Protein AF-A0A2G9TYQ0-F1 (afdb_monomer_lite)

InterPro domains:
  IPR001525 C-5 cytosine methyltransferase [PF00145] (6-121)
  IPR001525 C-5 cytosine methyltransferase [PF00145] (143-194)
  IPR029063 S-adenosyl-L-methionine-dependent methyltransferase superfamily [G3DSA:3.40.50.150] (1-139)
  IPR029063 S-adenosyl-L-methionine-dependent methyltransferase superfamily [SSF53335] (5-194)
  IPR031303 DNA methylase, C-5 cytosine-specific, conserved site [PS00095] (176-194)
  IPR050750 Cytosine-specific C5-methyltransferase [PTHR46098] (4-121)

Foldseek 3Di:
DPPPDDQLEAEDLDPLLVVLCCVLCVPHHYDNDQLLPDALVNVVVSLAQEAEDEQDADDLDDDDDPDDDDPCSCVSVVSVLVSQLVDPRHHNYYHYDYDPSCCVGPSVVSVVVSCVVVPHDDDDDDDDDDDPVPPPDDPVQPPPDDDDFLVRLCVVLVHDPSRDDDPPRDSVSSVVSSVSDHRPVVVVVVVVVVVVD

Secondary structure (DSSP, 8-state):
--TT-----EE-S-HHHHHHHHHH-TTS-EE-S-GGGS-HHHHHHTT-SEEEE----------S-------TTTHHHHHHHHHHHH-SS--SEEEE---TTGGGSHHHHHHHHHHHHTTPPPP--------GGGG---TTTTTT--PPPHHHHHHHTT--TT----TTS-HHHHHHHHHTS--HHHHHHHHHHHHH-

Sequence (197 aa):
ACPNSQVVAAYDINTTANKIYTYNFPETALCQNNIQAISTKHLEKLNAQLWTMSPPCQPFTKKGSQQGIDDHRCDSFMALLEKLKQMKNRPRLIFLENVLGFETSSVHKELISTLTELQYGPDFVDGNRLTAEALADEEVLHDVVRLFSPREVANLMCFPMEFKRPADATDKQLYRCLGNSVNVRVVAALLSKLLHN

pLDDT: mean 77.6, std 18.04, range [35.38, 96.25]

Structure (mmCIF, N/CA/C/O backbone):
data_AF-A0A2G9TYQ0-F1
#
_entry.id   AF-A0A2G9TYQ0-F1
#
loop_
_atom_site.group_PDB
_atom_site.id
_atom_site.type_symbol
_atom_site.label_atom_id
_atom_site.label_alt_id
_atom_site.label_comp_id
_atom_site.label_asym_id
_atom_site.label_entity_id
_atom_site.label_seq_id
_atom_site.pdbx_PDB_ins_code
_atom_site.Cartn_x
_atom_site.Cartn_y
_atom_site.Cartn_z
_atom_site.occupancy
_atom_site.B_iso_or_equiv
_atom_site.auth_seq_id
_atom_site.auth_comp_id
_atom_site.auth_asym_id
_atom_site.auth_atom_id
_atom_site.pdbx_PDB_model_num
ATOM 1 N N . ALA A 1 1 ? 4.563 -15.853 5.033 1.00 51.34 1 ALA A N 1
ATOM 2 C CA . ALA A 1 1 ? 3.643 -14.839 5.592 1.00 51.34 1 ALA A CA 1
ATOM 3 C C . ALA A 1 1 ? 2.312 -15.520 5.891 1.00 51.34 1 ALA A C 1
ATOM 5 O O . ALA A 1 1 ? 2.085 -16.594 5.349 1.00 51.34 1 ALA A O 1
ATOM 6 N N . CYS A 1 2 ? 1.518 -14.964 6.803 1.00 59.19 2 CYS A N 1
ATOM 7 C CA . CYS A 1 2 ? 0.350 -15.577 7.444 1.00 59.19 2 CYS A CA 1
ATOM 8 C C . CYS A 1 2 ? -0.530 -16.414 6.491 1.00 59.19 2 CYS A C 1
ATOM 10 O O . CYS A 1 2 ? -1.263 -15.841 5.692 1.00 59.19 2 CYS A O 1
ATOM 12 N N . PRO A 1 3 ? -0.496 -17.758 6.571 1.00 57.69 3 PRO A N 1
ATOM 13 C CA . PRO A 1 3 ? -1.157 -18.629 5.592 1.00 57.69 3 PRO A CA 1
ATOM 14 C C . PRO A 1 3 ? -2.692 -18.526 5.589 1.00 57.69 3 PRO A C 1
ATOM 16 O O . PRO A 1 3 ? -3.325 -19.012 4.662 1.00 57.69 3 PRO A O 1
ATOM 19 N N . ASN A 1 4 ? -3.282 -17.854 6.585 1.00 72.69 4 ASN A N 1
ATOM 20 C CA . ASN A 1 4 ? -4.730 -17.696 6.748 1.00 72.69 4 ASN A CA 1
ATOM 21 C C . ASN A 1 4 ? -5.212 -16.240 6.577 1.00 72.69 4 ASN A C 1
ATOM 23 O O . ASN A 1 4 ? -6.311 -15.911 7.017 1.00 72.69 4 ASN A O 1
ATOM 27 N N . SER A 1 5 ? -4.401 -15.340 6.006 1.00 82.69 5 SER A N 1
ATOM 28 C CA . SER A 1 5 ? -4.834 -13.962 5.726 1.00 82.69 5 SER A CA 1
ATOM 29 C C . SER A 1 5 ? -5.360 -13.820 4.298 1.00 82.69 5 SER A C 1
ATOM 31 O O . SER A 1 5 ? -4.689 -14.242 3.359 1.00 82.69 5 SER A O 1
ATOM 33 N N . GLN A 1 6 ? -6.504 -13.156 4.131 1.00 90.88 6 GLN A N 1
ATOM 34 C CA . GLN A 1 6 ? -7.091 -12.833 2.830 1.00 90.88 6 GLN A CA 1
ATOM 35 C C . GLN A 1 6 ? -7.193 -11.315 2.654 1.00 90.88 6 GLN A C 1
ATOM 37 O O . GLN A 1 6 ? -7.662 -10.610 3.549 1.00 90.88 6 GLN A O 1
ATOM 42 N N . VAL A 1 7 ? -6.794 -10.808 1.485 1.00 93.31 7 VAL A N 1
ATOM 43 C CA . VAL A 1 7 ? -7.025 -9.405 1.116 1.00 93.31 7 VAL A CA 1
ATOM 44 C C . VAL A 1 7 ? -8.467 -9.264 0.633 1.00 93.31 7 VAL A C 1
ATOM 46 O O . VAL A 1 7 ? -8.808 -9.707 -0.459 1.00 93.31 7 VAL A O 1
ATOM 49 N N . VAL A 1 8 ? -9.325 -8.659 1.456 1.00 94.69 8 VAL A N 1
ATOM 50 C CA . VAL A 1 8 ? -10.756 -8.487 1.135 1.00 94.69 8 VAL A CA 1
ATOM 51 C C . VAL A 1 8 ? -11.020 -7.348 0.149 1.00 94.69 8 VAL A C 1
ATOM 53 O O . VAL A 1 8 ? -12.034 -7.365 -0.544 1.00 94.69 8 VAL A O 1
ATOM 56 N N . ALA A 1 9 ? -10.124 -6.360 0.084 1.00 95.69 9 ALA A N 1
ATOM 57 C CA . ALA A 1 9 ? -10.161 -5.275 -0.889 1.00 95.69 9 ALA A CA 1
ATOM 58 C C . ALA A 1 9 ? -8.796 -4.577 -0.992 1.00 95.69 9 ALA A C 1
ATOM 60 O O . ALA A 1 9 ? -8.076 -4.471 0.002 1.00 95.69 9 ALA A O 1
ATOM 61 N N . ALA A 1 10 ? -8.483 -4.053 -2.176 1.00 96.00 10 ALA A N 1
ATOM 62 C CA . ALA A 1 10 ? -7.3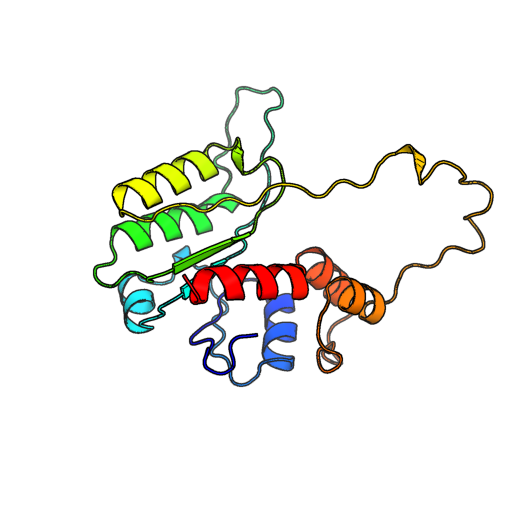47 -3.169 -2.430 1.00 96.00 10 ALA A CA 1
ATOM 63 C C . ALA A 1 10 ? -7.832 -1.849 -3.052 1.00 96.00 10 ALA A C 1
ATOM 65 O O . ALA A 1 10 ? -8.789 -1.849 -3.828 1.00 96.00 10 ALA A O 1
ATOM 66 N N . TYR A 1 11 ? -7.179 -0.731 -2.722 1.00 95.19 11 TYR A N 1
ATOM 67 C CA . TYR A 1 11 ? -7.555 0.609 -3.184 1.00 95.19 11 TYR A CA 1
ATOM 68 C C . TYR A 1 11 ? -6.326 1.375 -3.662 1.00 95.19 11 TYR A C 1
ATOM 70 O O . TYR A 1 11 ? -5.393 1.571 -2.888 1.00 95.19 11 TYR A O 1
ATOM 78 N N . ASP A 1 12 ? -6.351 1.849 -4.906 1.00 93.56 12 ASP A N 1
ATOM 79 C CA . ASP A 1 12 ? -5.362 2.792 -5.436 1.00 93.56 12 ASP A CA 1
ATOM 80 C C . ASP A 1 12 ? -5.971 3.549 -6.631 1.00 93.56 12 ASP A C 1
ATOM 82 O O . ASP A 1 12 ? -6.756 2.999 -7.405 1.00 93.56 12 ASP A O 1
ATOM 86 N N . ILE A 1 13 ? -5.624 4.822 -6.803 1.00 92.75 13 ILE A N 1
ATOM 87 C CA . ILE A 1 13 ? -6.063 5.632 -7.953 1.00 92.75 13 ILE A CA 1
ATOM 88 C C . ILE A 1 13 ? -5.190 5.402 -9.192 1.00 92.75 13 ILE A C 1
ATOM 90 O O . ILE A 1 13 ? -5.589 5.730 -10.313 1.00 92.75 13 ILE A O 1
ATOM 94 N N . ASN A 1 14 ? -3.979 4.875 -9.008 1.00 93.00 14 ASN A N 1
ATOM 95 C CA . ASN A 1 14 ? -2.987 4.738 -10.054 1.00 93.00 14 ASN A CA 1
ATOM 96 C C . ASN A 1 14 ? -3.314 3.547 -10.959 1.00 93.00 14 ASN A C 1
ATOM 98 O O . ASN A 1 14 ? -3.082 2.388 -10.626 1.00 93.00 14 ASN A O 1
ATOM 102 N N . THR A 1 15 ? -3.774 3.857 -12.167 1.00 94.50 15 THR A N 1
ATOM 103 C CA . THR A 1 15 ? -4.146 2.868 -13.187 1.00 94.50 15 THR A CA 1
ATOM 104 C C . THR A 1 15 ? -3.021 1.894 -13.536 1.00 94.50 15 THR A C 1
ATOM 106 O O . THR A 1 15 ? -3.272 0.723 -13.808 1.00 94.50 15 THR A O 1
ATOM 109 N N . THR A 1 16 ? -1.767 2.351 -13.509 1.00 94.00 16 THR A N 1
ATOM 110 C CA . THR A 1 16 ? -0.601 1.512 -13.814 1.00 94.00 16 THR A CA 1
ATOM 111 C C . THR A 1 16 ? -0.302 0.551 -12.668 1.00 94.00 16 THR A C 1
ATOM 113 O O . THR A 1 16 ? -0.086 -0.635 -12.917 1.00 94.00 16 THR A O 1
ATOM 116 N N . ALA A 1 17 ? -0.329 1.038 -11.425 1.00 93.62 17 ALA A N 1
ATOM 117 C CA . ALA A 1 17 ? -0.160 0.194 -10.245 1.00 93.62 17 ALA A CA 1
ATOM 118 C C . ALA A 1 17 ? -1.275 -0.854 -10.173 1.00 93.62 17 ALA A C 1
ATOM 120 O O . ALA A 1 17 ? -0.986 -2.038 -10.033 1.00 93.62 17 ALA A O 1
ATOM 121 N N . ASN A 1 18 ? -2.522 -0.440 -10.403 1.00 96.19 18 ASN A N 1
ATOM 122 C CA . ASN A 1 18 ? -3.688 -1.318 -10.437 1.00 96.19 18 ASN A CA 1
ATOM 123 C C . ASN A 1 18 ? -3.578 -2.410 -11.491 1.00 96.19 18 ASN A C 1
ATOM 125 O O . ASN A 1 18 ? -3.813 -3.578 -11.204 1.00 96.19 18 ASN A O 1
ATOM 129 N N . LYS A 1 19 ? -3.149 -2.051 -12.700 1.00 95.88 19 LYS A N 1
ATOM 130 C CA . LYS A 1 19 ? -2.919 -3.012 -13.777 1.00 95.88 19 LYS A CA 1
ATOM 131 C C . LYS A 1 19 ? -1.888 -4.075 -13.390 1.00 95.88 19 LYS A C 1
ATOM 133 O O . LYS A 1 19 ? -2.105 -5.259 -13.632 1.00 95.88 19 LYS A O 1
ATOM 138 N N . ILE A 1 20 ? -0.774 -3.662 -12.782 1.00 95.25 20 ILE A N 1
ATOM 139 C CA . ILE A 1 20 ? 0.254 -4.589 -12.289 1.00 95.25 20 ILE A CA 1
ATOM 140 C C . ILE A 1 20 ? -0.300 -5.424 -11.125 1.00 95.25 20 ILE A C 1
ATOM 142 O O . ILE A 1 20 ? -0.060 -6.628 -11.076 1.00 95.25 20 ILE A O 1
ATOM 146 N N . TYR A 1 21 ? -1.070 -4.820 -10.220 1.00 96.25 21 TYR A N 1
ATOM 147 C CA . TYR A 1 21 ? -1.676 -5.503 -9.082 1.00 96.25 21 TYR A CA 1
ATOM 148 C C . TYR A 1 21 ? -2.655 -6.593 -9.535 1.00 96.25 21 TYR A C 1
ATOM 150 O O . TYR A 1 21 ? -2.460 -7.751 -9.186 1.00 96.25 21 TYR A O 1
ATOM 158 N N . THR A 1 22 ? -3.642 -6.269 -10.377 1.00 96.06 22 THR A N 1
ATOM 159 C CA . THR A 1 22 ? -4.628 -7.232 -10.902 1.00 96.06 22 THR A CA 1
ATOM 160 C C . THR A 1 22 ? -3.971 -8.374 -11.667 1.00 96.06 22 THR A C 1
ATOM 162 O O . THR A 1 22 ? -4.413 -9.511 -11.562 1.00 96.06 22 THR A O 1
ATOM 165 N N . TYR A 1 23 ? -2.897 -8.101 -12.411 1.00 95.75 23 TYR A N 1
ATOM 166 C CA . TYR A 1 23 ? -2.168 -9.151 -13.121 1.00 95.75 23 TYR A CA 1
ATOM 167 C C . TYR A 1 23 ? -1.554 -10.191 -12.171 1.00 95.75 23 TYR A C 1
ATOM 169 O O . TYR A 1 23 ? -1.537 -11.378 -12.485 1.00 95.75 23 TYR A O 1
ATOM 177 N N . ASN A 1 24 ? -1.052 -9.753 -11.014 1.00 95.19 24 ASN A N 1
ATOM 178 C CA . ASN A 1 24 ? -0.402 -10.629 -10.036 1.00 95.19 24 ASN A CA 1
ATOM 179 C C . ASN A 1 24 ? -1.375 -11.188 -8.983 1.00 95.19 24 ASN A C 1
ATOM 181 O O . ASN A 1 24 ? -1.100 -12.230 -8.395 1.00 95.19 24 ASN A O 1
ATOM 185 N N . PHE A 1 25 ? -2.505 -10.515 -8.756 1.00 95.12 25 PHE A N 1
ATOM 186 C CA . PHE A 1 25 ? -3.507 -10.849 -7.742 1.00 95.12 25 PHE A CA 1
ATOM 187 C C . PHE A 1 25 ? -4.929 -10.748 -8.328 1.00 95.12 25 PHE A C 1
ATOM 189 O O . PHE A 1 25 ? -5.717 -9.903 -7.894 1.00 95.12 25 PHE A O 1
ATOM 196 N N . PRO A 1 26 ? -5.277 -11.577 -9.332 1.00 94.69 26 PRO A N 1
ATOM 197 C CA . PRO A 1 26 ? -6.531 -11.441 -10.080 1.00 94.69 26 PRO A CA 1
ATOM 198 C C . PRO A 1 26 ? -7.783 -11.723 -9.242 1.00 94.69 26 PRO A C 1
ATOM 200 O O . PRO A 1 26 ? -8.869 -11.268 -9.588 1.00 94.69 26 PRO A O 1
ATOM 203 N N . GLU A 1 27 ? -7.639 -12.459 -8.140 1.00 93.38 27 GLU A N 1
ATOM 204 C CA . GLU A 1 27 ? -8.742 -12.806 -7.237 1.00 93.38 27 GLU A CA 1
ATOM 205 C C . GLU A 1 27 ? -9.054 -11.700 -6.216 1.00 93.38 27 GLU A C 1
ATOM 207 O O . GLU A 1 27 ? -10.101 -11.730 -5.568 1.00 93.38 27 GLU A O 1
ATOM 212 N N . THR A 1 28 ? -8.170 -10.709 -6.063 1.00 94.81 28 THR A N 1
ATOM 213 C CA . THR A 1 28 ? -8.378 -9.612 -5.115 1.00 94.81 28 THR A CA 1
ATOM 214 C C . THR A 1 28 ? -9.348 -8.584 -5.689 1.00 94.81 28 THR A C 1
ATOM 216 O O . THR A 1 28 ? -9.144 -8.050 -6.780 1.00 94.81 28 THR A O 1
ATOM 219 N N . ALA A 1 29 ? -10.368 -8.222 -4.907 1.00 95.19 29 ALA A N 1
ATOM 220 C CA . ALA A 1 29 ? -11.268 -7.123 -5.238 1.00 95.19 29 ALA A CA 1
ATOM 221 C C . ALA A 1 29 ? -10.514 -5.779 -5.231 1.00 95.19 29 ALA A C 1
ATOM 223 O O . ALA A 1 29 ? -10.263 -5.190 -4.179 1.00 95.19 29 ALA A O 1
ATOM 224 N N . LEU A 1 30 ? -10.149 -5.291 -6.416 1.00 95.75 30 LEU A N 1
ATOM 225 C CA . LEU A 1 30 ? -9.455 -4.020 -6.592 1.00 95.75 30 LEU A CA 1
ATOM 226 C C . LEU A 1 30 ? -10.439 -2.894 -6.918 1.00 95.75 30 LEU A C 1
ATOM 228 O O . LEU A 1 30 ? -11.191 -2.966 -7.891 1.00 95.75 30 LEU A O 1
ATOM 232 N N . CYS A 1 31 ? -10.396 -1.821 -6.134 1.00 93.81 31 CYS A N 1
ATOM 233 C CA . CYS A 1 31 ? -11.174 -0.614 -6.357 1.00 93.81 31 CYS A CA 1
ATOM 234 C C . CYS A 1 31 ? -10.261 0.522 -6.830 1.00 93.81 31 CYS A C 1
ATOM 236 O O . CYS A 1 31 ? -9.499 1.099 -6.054 1.00 93.81 31 CYS A O 1
ATOM 238 N N . GLN A 1 32 ? -10.374 0.873 -8.112 1.00 93.00 32 GLN A N 1
ATOM 239 C CA . GLN A 1 32 ? -9.695 2.038 -8.670 1.00 93.00 32 GLN A CA 1
ATOM 240 C C . GLN A 1 32 ? -10.485 3.313 -8.373 1.00 93.00 32 GLN A C 1
ATOM 242 O O . GLN A 1 32 ? -11.233 3.808 -9.217 1.00 93.00 32 GLN A O 1
ATOM 247 N N . ASN A 1 33 ? -10.365 3.825 -7.153 1.00 88.19 33 ASN A N 1
ATOM 248 C CA . ASN A 1 33 ? -11.083 5.023 -6.740 1.00 88.19 33 ASN A CA 1
ATOM 249 C C . ASN A 1 33 ? -10.305 5.805 -5.680 1.00 88.19 33 ASN A C 1
ATOM 251 O O . ASN A 1 33 ? -9.462 5.255 -4.971 1.00 88.19 33 ASN A O 1
ATOM 255 N N . ASN A 1 34 ? -10.603 7.098 -5.560 1.00 89.19 34 ASN A N 1
ATOM 256 C CA . ASN A 1 34 ? -10.070 7.908 -4.476 1.00 89.19 34 ASN A CA 1
ATOM 257 C C . ASN A 1 34 ? -10.690 7.434 -3.156 1.00 89.19 34 ASN A C 1
ATOM 259 O O . ASN A 1 34 ? -11.914 7.395 -3.019 1.00 89.19 34 ASN A O 1
ATOM 263 N N . ILE A 1 35 ? -9.849 7.111 -2.172 1.00 88.19 35 ILE A N 1
ATOM 264 C CA . ILE A 1 35 ? -10.291 6.638 -0.855 1.00 88.19 35 ILE A CA 1
ATOM 265 C C . ILE A 1 35 ? -11.249 7.622 -0.162 1.00 88.19 35 ILE A C 1
ATOM 267 O O . ILE A 1 35 ? -12.140 7.205 0.578 1.00 88.19 35 ILE A O 1
ATOM 271 N N . GLN A 1 36 ? -11.144 8.922 -0.461 1.00 89.69 36 GLN A N 1
ATOM 272 C CA . GLN A 1 36 ? -12.052 9.956 0.045 1.00 89.69 36 GLN A CA 1
ATOM 273 C C . GLN A 1 36 ? -13.510 9.696 -0.367 1.00 89.69 36 GLN A C 1
ATOM 275 O O . GLN A 1 36 ? -14.422 9.878 0.445 1.00 89.69 36 GLN A O 1
ATOM 280 N N . ALA A 1 37 ? -13.721 9.203 -1.593 1.00 91.38 37 ALA A N 1
ATOM 281 C CA . ALA A 1 37 ? -15.038 8.912 -2.157 1.00 91.38 37 ALA A CA 1
ATOM 282 C C . ALA A 1 37 ? -15.668 7.626 -1.591 1.00 91.38 37 ALA A C 1
ATOM 284 O O . ALA A 1 37 ? -16.864 7.391 -1.765 1.00 91.38 37 ALA A O 1
ATOM 285 N N . ILE A 1 38 ? -14.892 6.788 -0.897 1.00 91.56 38 ILE A N 1
ATOM 286 C CA . ILE A 1 38 ? -15.396 5.547 -0.312 1.00 91.56 38 ILE A CA 1
ATOM 287 C C . ILE A 1 38 ? -16.107 5.853 1.008 1.00 91.56 38 ILE A C 1
ATOM 289 O O . ILE A 1 38 ? -15.540 6.448 1.922 1.00 91.56 38 ILE A O 1
ATOM 293 N N . SER A 1 39 ? -17.373 5.456 1.132 1.00 93.94 39 SER A N 1
ATOM 294 C CA . SER A 1 39 ? -18.144 5.702 2.359 1.00 93.94 39 SER A CA 1
ATOM 295 C C . SER A 1 39 ? -17.640 4.867 3.544 1.00 93.94 39 SER A C 1
ATOM 297 O O . SER A 1 39 ? -17.260 3.708 3.375 1.00 93.94 39 SER A O 1
ATOM 299 N N . THR A 1 40 ? -17.730 5.415 4.759 1.00 94.31 40 THR A N 1
ATOM 300 C CA . THR A 1 40 ? -17.400 4.703 6.008 1.00 94.31 40 THR A CA 1
ATOM 301 C C . THR A 1 40 ? -18.172 3.388 6.123 1.00 94.31 40 THR A C 1
ATOM 303 O O . THR A 1 40 ? -17.582 2.340 6.357 1.00 94.31 40 THR A O 1
ATOM 306 N N . LYS A 1 41 ? -19.479 3.412 5.824 1.00 94.44 41 LYS A N 1
ATOM 307 C CA . LYS A 1 41 ? -20.350 2.225 5.841 1.00 94.44 41 LYS A CA 1
ATOM 308 C C . LYS A 1 41 ? -19.872 1.124 4.889 1.00 94.44 41 LYS A C 1
ATOM 310 O O . LYS A 1 41 ? -20.029 -0.058 5.185 1.00 94.44 41 LYS A O 1
ATOM 315 N N . HIS A 1 42 ? -19.322 1.496 3.731 1.00 94.19 42 HIS A N 1
ATOM 316 C CA . HIS A 1 42 ? -18.747 0.525 2.805 1.00 94.19 42 HIS A CA 1
ATOM 317 C C . HIS A 1 42 ? -17.498 -0.129 3.402 1.00 94.19 42 HIS A C 1
ATOM 319 O O . HIS A 1 42 ? -17.422 -1.353 3.411 1.00 94.19 42 HIS A O 1
ATOM 325 N N . LEU A 1 43 ? -16.573 0.666 3.954 1.00 93.50 43 LEU A N 1
ATOM 326 C CA . LEU A 1 43 ? -15.360 0.150 4.598 1.00 93.50 43 LEU A CA 1
ATOM 327 C C . LEU A 1 43 ? -15.688 -0.765 5.788 1.00 93.50 43 LEU A C 1
ATOM 329 O O . LEU A 1 43 ? -15.094 -1.831 5.916 1.00 93.50 43 LEU A O 1
ATOM 333 N N . GLU A 1 44 ? -16.677 -0.408 6.611 1.00 93.25 44 GLU A N 1
ATOM 334 C CA . GLU A 1 44 ? -17.145 -1.253 7.721 1.00 93.25 44 GLU A CA 1
ATOM 335 C C . GLU A 1 44 ? -17.719 -2.588 7.243 1.00 93.25 44 GLU A C 1
ATOM 337 O O . GLU A 1 44 ? -17.487 -3.624 7.864 1.00 93.25 44 GLU A O 1
ATOM 342 N N . LYS A 1 45 ? -18.453 -2.587 6.122 1.00 94.38 45 LYS A N 1
ATOM 343 C CA . LYS A 1 45 ? -19.052 -3.806 5.562 1.00 94.38 45 LYS A CA 1
ATOM 344 C C . LYS A 1 45 ? -17.997 -4.825 5.119 1.00 94.38 45 LYS A C 1
ATOM 346 O O . LYS A 1 45 ? -18.299 -6.016 5.100 1.00 94.38 45 LYS A O 1
ATOM 351 N N . LEU A 1 46 ? -16.781 -4.381 4.790 1.00 93.38 46 LEU A N 1
ATOM 352 C CA . LEU A 1 46 ? -15.668 -5.281 4.464 1.00 93.38 46 LEU A CA 1
ATOM 353 C C . LEU A 1 46 ? -15.233 -6.119 5.669 1.00 93.38 46 LEU A C 1
ATOM 355 O O . LEU A 1 46 ? -14.632 -7.170 5.474 1.00 93.38 46 LEU A O 1
ATOM 359 N N . ASN A 1 47 ? -15.524 -5.656 6.894 1.00 91.94 47 ASN A N 1
ATOM 360 C CA . ASN A 1 47 ? -15.165 -6.322 8.145 1.00 91.94 47 ASN A CA 1
ATOM 361 C C . ASN A 1 47 ? -13.681 -6.739 8.191 1.00 91.94 47 ASN A C 1
ATOM 363 O O . ASN A 1 47 ? -13.340 -7.829 8.646 1.00 91.94 47 ASN A O 1
ATOM 367 N N . ALA A 1 48 ? -12.797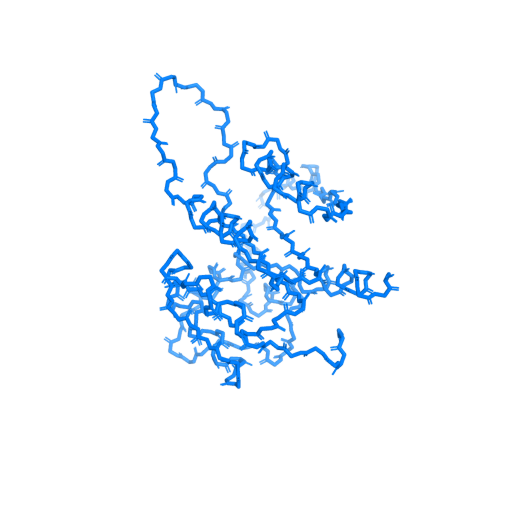 -5.890 7.661 1.00 91.31 48 ALA A N 1
ATOM 368 C CA . ALA A 1 48 ? -11.366 -6.157 7.620 1.00 91.31 48 ALA A CA 1
ATOM 369 C C . ALA A 1 48 ? -10.763 -6.024 9.025 1.00 91.31 48 ALA A C 1
ATOM 371 O O . ALA A 1 48 ? -10.900 -4.984 9.667 1.00 91.31 48 ALA A O 1
ATOM 372 N N . GLN A 1 49 ? -10.061 -7.056 9.500 1.00 86.50 49 GLN A N 1
ATOM 373 C CA . GLN A 1 49 ? -9.426 -7.043 10.825 1.00 86.50 49 GLN A CA 1
ATOM 374 C C . GLN A 1 49 ? -8.100 -6.272 10.839 1.00 86.50 49 GLN A C 1
ATOM 376 O O . GLN A 1 49 ? -7.663 -5.836 11.902 1.00 86.50 49 GLN A O 1
ATOM 381 N N . LEU A 1 50 ? -7.463 -6.117 9.679 1.00 87.38 50 LEU A N 1
ATOM 382 C CA . LEU A 1 50 ? -6.192 -5.428 9.495 1.00 87.38 50 LEU A CA 1
ATOM 383 C C . LEU A 1 50 ? -6.321 -4.438 8.340 1.00 87.38 50 LEU A C 1
ATOM 385 O O . LEU A 1 50 ? -6.737 -4.817 7.244 1.00 87.38 50 LEU A O 1
ATOM 389 N N . TRP A 1 51 ? -5.922 -3.191 8.574 1.00 91.19 51 TRP A N 1
ATOM 390 C CA . TRP A 1 51 ? -5.635 -2.239 7.504 1.00 91.19 51 TRP A CA 1
ATOM 391 C C . TRP A 1 51 ? -4.128 -2.128 7.310 1.00 91.19 51 TRP A C 1
ATOM 393 O O . TRP A 1 51 ? -3.397 -1.873 8.262 1.00 91.19 51 TRP A O 1
ATOM 403 N N . THR A 1 52 ? -3.667 -2.297 6.075 1.00 90.69 52 THR A N 1
ATOM 404 C CA . THR A 1 52 ? -2.286 -2.012 5.672 1.00 90.69 52 THR A CA 1
ATOM 405 C C . THR A 1 52 ? -2.292 -0.816 4.736 1.00 90.69 52 THR A C 1
ATOM 407 O O . THR A 1 52 ? -3.064 -0.812 3.776 1.00 90.69 52 THR A O 1
ATOM 410 N N . MET A 1 53 ? -1.451 0.183 4.982 1.00 90.19 53 MET A N 1
ATOM 411 C CA . MET A 1 53 ? -1.412 1.389 4.156 1.00 90.19 53 MET A CA 1
ATOM 412 C C . MET A 1 53 ? -0.012 1.990 4.072 1.00 90.19 53 MET A C 1
ATOM 414 O O . MET A 1 53 ? 0.774 1.903 5.010 1.00 90.19 53 MET A O 1
ATOM 418 N N . SER A 1 54 ? 0.260 2.637 2.946 1.00 88.00 54 SER A N 1
ATOM 419 C CA . SER A 1 54 ? 1.470 3.419 2.681 1.00 88.00 54 SER A CA 1
ATOM 420 C C . SER A 1 54 ? 1.040 4.766 2.080 1.00 88.00 54 SER A C 1
ATOM 422 O O . SER A 1 54 ? 1.083 4.938 0.856 1.00 88.00 54 SER A O 1
ATOM 424 N N . PRO A 1 55 ? 0.461 5.676 2.893 1.00 86.50 55 PRO A N 1
ATOM 425 C CA . PRO A 1 55 ? -0.069 6.942 2.398 1.00 86.50 55 PRO A CA 1
ATOM 426 C C . PRO A 1 55 ? 1.029 7.778 1.718 1.00 86.50 55 PRO A C 1
ATOM 428 O O . PRO A 1 55 ? 2.205 7.665 2.067 1.00 86.50 55 PRO A O 1
ATOM 431 N N . PRO A 1 56 ? 0.671 8.626 0.736 1.00 76.88 56 PRO A N 1
ATOM 432 C CA . PRO A 1 56 ? 1.640 9.426 0.002 1.00 76.88 56 PRO A CA 1
ATOM 433 C C . PRO A 1 56 ? 2.457 10.335 0.927 1.00 76.88 56 PRO A C 1
ATOM 435 O O . PRO A 1 56 ? 1.989 10.866 1.930 1.00 76.88 56 PRO A O 1
ATOM 438 N N . CYS A 1 57 ? 3.711 10.511 0.533 1.00 63.75 57 CYS A N 1
ATOM 439 C CA . CYS A 1 57 ? 4.820 10.718 1.447 1.00 63.75 57 CYS A CA 1
ATOM 440 C C . CYS A 1 57 ? 5.488 12.103 1.320 1.00 63.75 57 CYS A C 1
ATOM 442 O O . CYS A 1 57 ? 6.637 12.310 1.707 1.00 63.75 57 CYS A O 1
ATOM 444 N N . GLN A 1 58 ? 4.831 13.055 0.654 1.00 59.25 58 GLN A N 1
ATOM 445 C CA . GLN A 1 58 ? 5.444 14.342 0.330 1.00 59.25 58 GLN A CA 1
ATOM 446 C C . GLN A 1 58 ? 4.429 15.486 0.313 1.00 59.25 58 GLN A C 1
ATOM 448 O O . GLN A 1 58 ? 3.342 15.267 -0.218 1.00 59.25 58 GLN A O 1
ATOM 453 N N . PRO A 1 59 ? 4.841 16.697 0.753 1.00 53.59 59 PRO A N 1
ATOM 454 C CA . PRO A 1 59 ? 6.165 17.079 1.230 1.00 53.59 59 PRO A CA 1
ATOM 455 C C . PRO A 1 59 ? 6.187 17.202 2.761 1.00 53.59 59 PRO A C 1
ATOM 457 O O . PRO A 1 59 ? 5.468 18.001 3.353 1.00 53.59 59 PRO A O 1
ATOM 460 N N . PHE A 1 60 ? 7.108 16.501 3.417 1.00 55.94 60 PHE A N 1
ATOM 461 C CA . PHE A 1 60 ? 7.347 16.672 4.857 1.00 55.94 60 PHE A CA 1
ATOM 462 C C . PHE A 1 60 ? 8.352 17.796 5.176 1.00 55.94 60 PHE A C 1
ATOM 464 O O . PHE A 1 60 ? 9.042 17.767 6.192 1.00 55.94 60 PHE A O 1
ATOM 471 N N . THR A 1 61 ? 8.480 18.810 4.312 1.00 44.00 61 THR A N 1
ATOM 472 C CA . THR A 1 61 ? 9.508 19.853 4.463 1.00 44.00 61 THR A CA 1
ATOM 473 C C . THR A 1 61 ? 9.079 21.022 5.353 1.00 44.00 61 THR A C 1
ATOM 475 O O . THR A 1 61 ? 8.156 21.757 5.012 1.00 44.00 61 THR A O 1
ATOM 478 N N . LYS A 1 62 ? 9.876 21.313 6.397 1.00 47.78 62 LYS A N 1
ATOM 479 C CA . LYS A 1 62 ? 10.093 22.678 6.919 1.00 47.78 62 LYS A CA 1
ATOM 480 C C . LYS A 1 62 ? 11.185 23.370 6.090 1.00 47.78 62 LYS A C 1
ATOM 482 O O . LYS A 1 62 ? 12.366 23.196 6.378 1.00 47.78 62 LYS A O 1
ATOM 487 N N . LYS A 1 63 ? 10.825 24.179 5.089 1.00 36.41 63 LYS A N 1
ATOM 488 C CA . LYS A 1 63 ? 11.737 25.180 4.499 1.00 36.41 63 LYS A CA 1
ATOM 489 C C . LYS A 1 63 ? 10.961 26.426 4.067 1.00 36.41 63 LYS A C 1
ATOM 491 O O . LYS A 1 63 ? 10.313 26.435 3.034 1.00 36.41 63 LYS A O 1
ATOM 496 N N . GLY A 1 64 ? 11.051 27.447 4.920 1.00 36.00 64 GLY A N 1
ATOM 497 C CA . GLY A 1 64 ? 11.056 28.872 4.585 1.00 36.00 64 GLY A CA 1
ATOM 498 C C . GLY A 1 64 ? 10.084 29.370 3.521 1.00 36.00 64 GLY A C 1
ATOM 499 O O . GLY A 1 64 ? 10.514 29.696 2.426 1.00 36.00 64 GLY A O 1
ATOM 500 N N . SER A 1 65 ? 8.814 29.526 3.876 1.00 36.53 65 SER A N 1
ATOM 501 C CA . SER A 1 65 ? 7.979 30.639 3.416 1.00 36.53 65 SER A CA 1
ATOM 502 C C . SER A 1 65 ? 6.655 30.556 4.161 1.00 36.53 65 SER A C 1
ATOM 504 O O . SER A 1 65 ? 5.931 29.568 4.056 1.00 36.53 65 SER A O 1
ATOM 506 N N . GLN A 1 66 ? 6.350 31.577 4.956 1.00 41.91 66 GLN A N 1
ATOM 507 C CA . GLN A 1 66 ? 4.985 31.829 5.384 1.00 41.91 66 GLN A CA 1
ATOM 508 C C . GLN A 1 66 ? 4.189 32.252 4.148 1.00 41.91 66 GLN A C 1
ATOM 510 O O . GLN A 1 66 ? 4.125 33.439 3.856 1.00 41.91 66 GLN A O 1
ATOM 515 N N . GLN A 1 67 ? 3.631 31.294 3.410 1.00 36.19 67 GLN A N 1
ATOM 516 C CA . GLN A 1 67 ? 2.481 31.482 2.523 1.00 36.19 67 GLN A CA 1
ATOM 517 C C . GLN A 1 67 ? 1.980 30.097 2.097 1.00 36.19 67 GLN A C 1
ATOM 519 O O . GLN A 1 67 ? 2.703 29.318 1.482 1.00 36.19 67 GLN A O 1
ATOM 524 N N . GLY A 1 68 ? 0.781 29.764 2.578 1.00 44.75 68 GLY A N 1
ATOM 525 C CA . GLY A 1 68 ? 0.242 28.413 2.613 1.00 44.75 68 GLY A CA 1
ATOM 526 C C . GLY A 1 68 ? -0.224 27.868 1.275 1.00 44.75 68 GLY A C 1
ATOM 527 O O . GLY A 1 68 ? -0.592 28.621 0.381 1.00 44.75 68 GLY A O 1
ATOM 528 N N . ILE A 1 69 ? -0.254 26.540 1.199 1.00 39.72 69 ILE A N 1
ATOM 529 C CA . ILE A 1 69 ? -1.098 25.761 0.297 1.00 39.72 69 ILE A CA 1
ATOM 530 C C . ILE A 1 69 ? -1.438 24.488 1.081 1.00 39.72 69 ILE A C 1
ATOM 532 O O . ILE A 1 69 ? -0.524 23.779 1.503 1.00 39.72 69 ILE A O 1
ATOM 536 N N . ASP A 1 70 ? -2.729 24.249 1.325 1.00 51.22 70 ASP A N 1
ATOM 537 C CA . ASP A 1 70 ? -3.266 22.944 1.719 1.00 51.22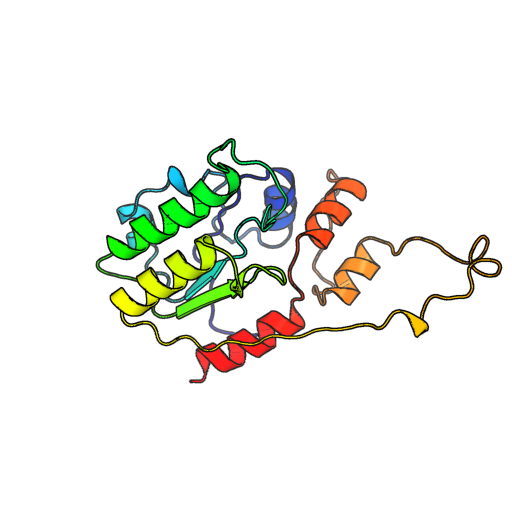 70 ASP A CA 1
ATOM 538 C C . ASP A 1 70 ? -2.635 21.871 0.831 1.00 51.22 70 ASP A C 1
ATOM 540 O O . ASP A 1 70 ? -2.858 21.834 -0.382 1.00 51.22 70 ASP A O 1
ATOM 544 N N . ASP A 1 71 ? -1.783 21.023 1.400 1.00 61.47 71 ASP A N 1
ATOM 545 C CA . ASP A 1 71 ? -1.170 19.965 0.615 1.00 61.47 71 ASP A CA 1
ATOM 546 C C . ASP A 1 71 ? -2.172 18.829 0.414 1.00 61.47 71 ASP A C 1
ATOM 548 O O . ASP A 1 71 ? -2.217 17.858 1.173 1.00 61.47 71 ASP A O 1
ATOM 552 N N . HIS A 1 72 ? -2.937 18.946 -0.671 1.00 68.00 72 HIS A N 1
ATOM 553 C CA . HIS A 1 72 ? -3.999 18.019 -1.059 1.00 68.00 72 HIS A CA 1
ATOM 554 C C . HIS A 1 72 ? -3.570 16.546 -1.164 1.00 68.00 72 HIS A C 1
ATOM 556 O O . HIS A 1 72 ? -4.400 15.636 -1.234 1.00 68.00 72 HIS A O 1
ATOM 562 N N . ARG A 1 73 ? -2.260 16.272 -1.189 1.00 69.19 73 ARG A N 1
ATOM 563 C CA . ARG A 1 73 ? -1.717 14.908 -1.185 1.00 69.19 73 ARG A CA 1
ATOM 564 C C . ARG A 1 73 ? -2.036 14.170 0.113 1.00 69.19 73 ARG A C 1
ATOM 566 O O . ARG A 1 73 ? -2.298 12.967 0.059 1.00 69.19 73 ARG A O 1
ATOM 573 N N . CYS A 1 74 ? -2.084 14.872 1.245 1.00 77.00 74 CYS A N 1
ATOM 574 C CA . CYS A 1 74 ? -2.405 14.276 2.542 1.00 77.00 74 CYS A CA 1
ATOM 575 C C . CYS A 1 74 ? -3.920 14.146 2.792 1.00 77.00 74 CYS A C 1
ATOM 577 O O . CYS A 1 74 ? -4.315 13.374 3.666 1.00 77.00 74 CYS A O 1
ATOM 579 N N . ASP A 1 75 ? -4.775 14.805 1.999 1.00 85.62 75 ASP A N 1
ATOM 580 C CA . ASP A 1 75 ? -6.241 14.806 2.173 1.00 85.62 75 ASP A CA 1
ATOM 581 C C . ASP A 1 75 ? -6.829 13.398 2.190 1.00 85.62 75 ASP A C 1
ATOM 583 O O . ASP A 1 75 ? -7.731 13.086 2.963 1.00 85.62 75 ASP A O 1
ATOM 587 N N . SER A 1 76 ? -6.294 12.519 1.342 1.00 88.06 76 SER A N 1
ATOM 588 C CA . SER A 1 76 ? -6.720 11.121 1.276 1.00 88.06 76 SER A CA 1
ATOM 589 C C . SER A 1 76 ? -6.497 10.376 2.593 1.00 88.06 76 SER A C 1
ATOM 591 O O . SER A 1 76 ? -7.361 9.610 3.022 1.00 88.06 76 SER A O 1
ATOM 593 N N . PHE A 1 77 ? -5.374 10.641 3.257 1.00 89.81 77 PHE A N 1
ATOM 594 C CA . PHE A 1 77 ? -5.038 10.043 4.538 1.00 89.81 77 PHE A CA 1
ATOM 595 C C . PHE A 1 77 ? -5.837 10.677 5.680 1.00 89.81 77 PHE A C 1
ATOM 597 O O . PHE A 1 77 ? -6.407 9.955 6.492 1.00 89.81 77 PHE A O 1
ATOM 604 N N . MET A 1 78 ? -5.988 12.004 5.685 1.00 89.62 78 MET A N 1
ATOM 605 C CA . MET A 1 78 ? -6.806 12.715 6.677 1.00 89.62 78 MET A CA 1
ATOM 606 C C . MET A 1 78 ? -8.275 12.282 6.614 1.00 89.62 78 MET A C 1
ATOM 608 O O . MET A 1 78 ? -8.878 11.955 7.633 1.00 89.62 78 MET A O 1
ATOM 612 N N . ALA A 1 79 ? -8.839 12.165 5.410 1.00 91.00 79 ALA A N 1
ATOM 613 C CA . ALA A 1 79 ? -10.187 11.642 5.222 1.00 91.00 79 ALA A CA 1
ATOM 614 C C . ALA A 1 79 ? -10.326 10.195 5.716 1.00 91.00 79 ALA A C 1
ATOM 616 O O . ALA A 1 79 ? -11.399 9.811 6.179 1.00 91.00 79 ALA A O 1
ATOM 617 N N . LEU A 1 80 ? -9.270 9.381 5.617 1.00 92.25 80 LEU A N 1
ATOM 618 C CA . LEU A 1 80 ? -9.277 8.018 6.142 1.00 92.25 80 LEU A CA 1
ATOM 619 C C . LEU A 1 80 ? -9.270 8.000 7.679 1.00 92.25 80 LEU A C 1
ATOM 621 O O . LEU A 1 80 ? -10.009 7.206 8.260 1.00 92.25 80 LEU A O 1
ATOM 625 N N . LEU A 1 81 ? -8.513 8.891 8.330 1.00 90.88 81 LEU A N 1
ATOM 626 C CA . LEU A 1 81 ? -8.538 9.063 9.791 1.00 90.88 81 LEU A CA 1
ATOM 627 C C . LEU A 1 81 ? -9.920 9.509 10.281 1.00 90.88 81 LEU A C 1
ATOM 629 O O . LEU A 1 81 ? -10.453 8.933 11.228 1.00 90.88 81 LEU A O 1
ATOM 633 N N . GLU A 1 82 ? -10.554 10.453 9.585 1.00 93.25 82 GLU A N 1
ATOM 634 C CA . GLU A 1 82 ? -11.916 10.890 9.911 1.00 93.25 82 GLU A CA 1
ATOM 635 C C . GLU A 1 82 ? -12.947 9.770 9.737 1.00 93.25 82 GLU A C 1
ATOM 637 O O . GLU A 1 82 ? -13.833 9.593 10.576 1.00 93.25 82 GLU A O 1
ATOM 642 N N . LYS A 1 83 ? -12.813 8.947 8.689 1.00 94.19 83 LYS A N 1
ATOM 643 C CA . LYS A 1 83 ? -13.645 7.744 8.539 1.00 94.19 83 LYS A CA 1
ATOM 644 C C . LYS A 1 83 ? -13.408 6.781 9.700 1.00 94.19 83 LYS A C 1
ATOM 646 O O . LYS A 1 83 ? -14.386 6.300 10.261 1.00 94.19 83 LYS A O 1
ATOM 651 N N . LEU A 1 84 ? -12.154 6.543 10.094 1.00 91.56 84 LEU A N 1
ATOM 652 C CA . LEU A 1 84 ? -11.805 5.659 11.210 1.00 91.56 84 LEU A CA 1
ATOM 653 C C . LEU A 1 84 ? -12.445 6.121 12.531 1.00 91.56 84 LEU A C 1
ATOM 655 O O . LEU A 1 84 ? -13.012 5.289 13.240 1.00 91.56 84 LEU A O 1
ATOM 659 N N . LYS A 1 85 ? -12.447 7.433 12.819 1.00 91.44 85 LYS A N 1
ATOM 660 C CA . LYS A 1 85 ? -13.131 8.025 13.990 1.00 91.44 85 LYS A CA 1
ATOM 661 C C . LYS A 1 85 ? -14.641 7.742 14.002 1.00 91.44 85 LYS A C 1
ATOM 663 O O . LYS A 1 85 ? -15.235 7.588 15.066 1.00 91.44 85 LYS A O 1
ATOM 668 N N . GLN A 1 86 ? -15.264 7.651 12.827 1.00 92.62 86 GLN A N 1
ATOM 669 C CA . GLN A 1 86 ? -16.706 7.418 12.670 1.00 92.62 86 GLN A CA 1
ATOM 670 C C . GLN A 1 86 ? -17.099 5.932 12.675 1.00 92.62 86 GLN A C 1
ATOM 672 O O . GLN A 1 86 ? -18.290 5.620 12.763 1.00 92.62 86 GLN A O 1
ATOM 677 N N . MET A 1 87 ? -16.137 5.011 12.554 1.00 91.25 87 MET A N 1
ATOM 678 C CA . MET A 1 87 ? -16.424 3.579 12.484 1.00 91.25 87 MET A CA 1
ATOM 679 C C . MET A 1 87 ? -16.855 3.022 13.844 1.00 91.25 87 MET A C 1
ATOM 681 O O . MET A 1 87 ? -16.175 3.171 14.862 1.00 91.25 87 MET A O 1
ATOM 685 N N . LYS A 1 88 ? -17.958 2.276 13.835 1.00 88.62 88 LYS A N 1
ATOM 686 C CA . LYS A 1 88 ? -18.395 1.414 14.937 1.00 88.62 88 LYS A CA 1
ATOM 687 C C . LYS A 1 88 ? -17.558 0.139 14.983 1.00 88.62 88 LYS A C 1
ATOM 689 O O . LYS A 1 88 ? -17.082 -0.240 16.049 1.00 88.62 88 LYS A O 1
ATOM 694 N N . ASN A 1 89 ? -17.349 -0.487 13.822 1.00 83.50 89 ASN A N 1
ATOM 695 C CA . ASN A 1 89 ? -16.593 -1.734 13.679 1.00 83.50 89 ASN A CA 1
ATOM 696 C C . ASN A 1 89 ? -15.251 -1.458 12.994 1.00 83.50 89 ASN A C 1
ATOM 698 O O . ASN A 1 89 ? -15.120 -1.594 11.779 1.00 83.50 89 ASN A O 1
ATOM 702 N N . ARG A 1 90 ? -14.272 -1.019 13.786 1.00 84.69 90 ARG A N 1
ATOM 703 C CA . ARG A 1 90 ? -12.927 -0.639 13.328 1.00 84.69 90 ARG A CA 1
ATOM 704 C C . ARG A 1 90 ? -12.014 -1.864 13.124 1.00 84.69 90 ARG A C 1
ATOM 706 O O . ARG A 1 90 ? -12.215 -2.874 13.805 1.00 84.69 90 ARG A O 1
ATOM 713 N N . PRO A 1 91 ? -10.997 -1.796 12.240 1.00 85.12 91 PRO A N 1
ATOM 714 C CA . PRO A 1 91 ? -9.997 -2.858 12.133 1.00 85.12 91 PRO A CA 1
ATOM 715 C C . PRO A 1 91 ? -9.274 -3.043 13.470 1.00 85.12 91 PRO A C 1
ATOM 717 O O . PRO A 1 91 ? -8.921 -2.070 14.125 1.00 85.12 91 PRO A O 1
ATOM 720 N N . ARG A 1 92 ? -9.007 -4.281 13.885 1.00 81.19 92 ARG A N 1
ATOM 721 C CA . ARG A 1 92 ? -8.258 -4.545 15.126 1.00 81.19 92 ARG A CA 1
ATOM 722 C C . ARG A 1 92 ? -6.824 -4.021 15.044 1.00 81.19 92 ARG A C 1
ATOM 724 O O . ARG A 1 92 ? -6.270 -3.600 16.050 1.00 81.19 92 ARG A O 1
ATOM 731 N N . LEU A 1 93 ? -6.230 -4.079 13.856 1.00 79.06 93 LEU A N 1
ATOM 732 C CA . LEU A 1 93 ? -4.831 -3.753 13.621 1.00 79.06 93 LEU A CA 1
ATOM 733 C C . LEU A 1 93 ? -4.691 -2.762 12.467 1.00 79.06 93 LEU A C 1
ATOM 735 O O . LEU A 1 93 ? -5.420 -2.832 11.475 1.00 79.06 93 LEU A O 1
ATOM 739 N N . ILE A 1 94 ? -3.712 -1.872 12.585 1.00 83.25 94 ILE A N 1
ATOM 740 C CA . ILE A 1 94 ? -3.309 -0.946 11.529 1.00 83.25 94 ILE A CA 1
ATOM 741 C C . ILE A 1 94 ? -1.798 -1.089 11.354 1.00 83.25 94 ILE A C 1
ATOM 743 O O . ILE A 1 94 ? -1.047 -0.978 12.318 1.00 83.25 94 ILE A O 1
ATOM 747 N N . PHE A 1 95 ? -1.362 -1.345 10.125 1.00 81.75 95 PHE A N 1
ATOM 748 C CA . PHE A 1 95 ? 0.037 -1.332 9.723 1.00 81.75 95 PHE A CA 1
ATOM 749 C C . PHE A 1 95 ? 0.241 -0.179 8.743 1.00 81.75 95 PHE A C 1
ATOM 751 O O . PHE A 1 95 ? -0.372 -0.156 7.671 1.00 81.75 95 PHE A O 1
ATOM 758 N N . LEU A 1 96 ? 1.087 0.775 9.118 1.00 84.12 96 LEU A N 1
ATOM 759 C CA . LEU A 1 96 ? 1.371 1.959 8.321 1.00 84.12 96 LEU A CA 1
ATOM 760 C C . LEU A 1 96 ? 2.864 2.037 8.030 1.00 84.12 96 LEU A C 1
ATOM 762 O O . LEU A 1 96 ? 3.680 2.003 8.947 1.00 84.12 96 LEU A O 1
ATOM 766 N N . GLU A 1 97 ? 3.200 2.160 6.752 1.00 82.94 97 GLU A N 1
ATOM 767 C CA . GLU A 1 97 ? 4.556 2.441 6.284 1.00 82.94 97 GLU A CA 1
ATOM 768 C C . GLU A 1 97 ? 4.632 3.885 5.768 1.00 82.94 97 GLU A C 1
ATOM 770 O O . GLU A 1 97 ? 3.662 4.409 5.214 1.00 82.94 97 GLU A O 1
ATOM 775 N N . ASN A 1 98 ? 5.750 4.559 6.039 1.00 81.88 98 ASN A N 1
ATOM 776 C CA . ASN A 1 98 ? 6.005 5.929 5.605 1.00 81.88 98 ASN A CA 1
ATOM 777 C C . ASN A 1 98 ? 7.520 6.201 5.578 1.00 81.88 98 ASN A C 1
ATOM 779 O O . ASN A 1 98 ? 8.292 5.441 6.165 1.00 81.88 98 ASN A O 1
ATOM 783 N N . VAL A 1 99 ? 7.959 7.299 4.951 1.00 76.88 99 VAL A N 1
ATOM 784 C CA . VAL A 1 99 ? 9.394 7.642 4.899 1.00 76.88 99 VAL A CA 1
ATOM 785 C C . VAL A 1 99 ? 9.876 8.363 6.154 1.00 76.88 99 VAL A C 1
ATOM 787 O O . VAL A 1 99 ? 9.109 8.994 6.882 1.00 76.88 99 VAL A O 1
ATOM 790 N N . LEU A 1 100 ? 11.197 8.342 6.331 1.00 70.69 100 LEU A N 1
ATOM 791 C CA . LEU A 1 100 ? 11.914 9.112 7.340 1.00 70.69 100 LEU A CA 1
ATOM 792 C C . LEU A 1 100 ? 11.541 10.604 7.296 1.00 70.69 100 LEU A C 1
ATOM 794 O O . LEU A 1 100 ? 11.567 11.238 6.238 1.00 70.69 100 LEU A O 1
ATOM 798 N N . GLY A 1 101 ? 11.242 11.175 8.458 1.00 71.81 101 GLY A N 1
ATOM 799 C CA . GLY A 1 101 ? 10.755 12.542 8.622 1.00 71.81 101 GLY A CA 1
ATOM 800 C C . GLY A 1 101 ? 9.242 12.613 8.827 1.00 71.81 101 GLY A C 1
ATOM 801 O O . GLY A 1 101 ? 8.763 13.613 9.380 1.00 71.81 101 GLY A O 1
ATOM 802 N N . PHE A 1 102 ? 8.489 11.566 8.456 1.00 75.69 102 PHE A N 1
ATOM 803 C CA . PHE A 1 102 ? 7.052 11.482 8.723 1.00 75.69 102 PHE A CA 1
ATOM 804 C C . PHE A 1 102 ? 6.752 11.635 10.214 1.00 75.69 102 PHE A C 1
ATOM 806 O O . PHE A 1 102 ? 5.855 12.397 10.566 1.00 75.69 102 PHE A O 1
ATOM 813 N N . GLU A 1 103 ? 7.546 11.019 11.087 1.00 73.81 103 GLU A N 1
ATOM 814 C CA . GLU A 1 103 ? 7.407 11.038 12.548 1.00 73.81 103 GLU A CA 1
ATOM 815 C C . GLU A 1 103 ? 7.416 12.454 13.157 1.00 73.81 103 GLU A C 1
ATOM 817 O O . GLU A 1 103 ? 6.838 12.698 14.220 1.00 73.81 103 GLU A O 1
ATOM 822 N N . THR A 1 104 ? 8.016 13.424 12.461 1.00 78.31 104 THR A N 1
ATOM 823 C CA . THR A 1 104 ? 8.065 14.831 12.896 1.00 78.31 104 THR A CA 1
ATOM 824 C C . THR A 1 104 ? 6.973 15.713 12.276 1.00 78.31 104 THR A C 1
ATOM 826 O O . THR A 1 104 ? 6.830 16.884 12.654 1.00 78.31 104 THR A O 1
ATOM 829 N N . SER A 1 105 ? 6.191 15.173 11.336 1.00 80.06 105 SER A N 1
ATOM 830 C CA . SER A 1 105 ? 5.174 15.907 10.577 1.00 80.06 105 SER A CA 1
ATOM 831 C C . SER A 1 105 ? 3.910 16.210 11.398 1.00 80.06 105 SER A C 1
ATOM 833 O O . SER A 1 105 ? 3.610 15.557 12.400 1.00 80.06 105 SER A O 1
ATOM 835 N N . SER A 1 106 ? 3.128 17.205 10.964 1.00 83.38 106 SER A N 1
ATOM 836 C CA . SER A 1 106 ? 1.791 17.469 11.523 1.00 83.38 106 SER A CA 1
ATOM 837 C C . SER A 1 106 ? 0.824 16.309 11.279 1.00 83.38 106 SER A C 1
ATOM 839 O O . SER A 1 106 ? 0.016 16.000 12.146 1.00 83.38 106 SER A O 1
ATOM 841 N N . VAL A 1 107 ? 0.949 15.632 10.137 1.00 84.19 107 VAL A N 1
ATOM 842 C CA . VAL A 1 107 ? 0.113 14.486 9.760 1.00 84.19 107 VAL A CA 1
ATOM 843 C C . VAL A 1 107 ? 0.349 13.296 10.691 1.00 84.19 107 VAL A C 1
ATOM 845 O O . VAL A 1 107 ? -0.602 12.652 11.125 1.00 84.19 107 VAL A O 1
ATOM 848 N N . HIS A 1 108 ? 1.602 13.033 11.068 1.00 83.38 108 HIS A N 1
ATOM 849 C CA . HIS A 1 108 ? 1.907 12.022 12.079 1.00 83.38 108 HIS A CA 1
ATOM 850 C C . HIS A 1 108 ? 1.321 12.387 13.446 1.00 83.38 108 HIS A C 1
ATOM 852 O O . HIS A 1 108 ? 0.757 11.526 14.113 1.00 83.38 108 HIS A O 1
ATOM 858 N N . LYS A 1 109 ? 1.374 13.662 13.855 1.00 84.06 109 LYS A N 1
ATOM 859 C CA . LYS A 1 109 ? 0.734 14.097 15.111 1.00 84.06 109 LYS A CA 1
ATOM 860 C C . LYS A 1 109 ? -0.771 13.830 15.109 1.00 84.06 109 LYS A C 1
ATOM 862 O O . LYS A 1 109 ? -1.279 13.325 16.107 1.00 84.06 109 LYS A O 1
ATOM 867 N N . GLU A 1 110 ? -1.456 14.109 14.000 1.00 87.31 110 GLU A N 1
ATOM 868 C CA . GLU A 1 110 ? -2.884 13.798 13.863 1.00 87.31 110 GLU A CA 1
ATOM 869 C C . GLU A 1 110 ? -3.148 12.288 13.914 1.00 87.31 110 GLU A C 1
ATOM 871 O O . GLU A 1 110 ? -4.069 11.849 14.605 1.00 87.31 110 GLU A O 1
ATOM 876 N N . LEU A 1 111 ? -2.321 11.484 13.233 1.00 86.25 111 LEU A N 1
ATOM 877 C CA . LEU A 1 111 ? -2.396 10.024 13.301 1.00 86.25 111 LEU A CA 1
ATOM 878 C C . LEU A 1 111 ? -2.291 9.543 14.754 1.00 86.25 111 LEU A C 1
ATOM 880 O O . LEU A 1 111 ? -3.143 8.779 15.199 1.00 86.25 111 LEU A O 1
ATOM 884 N N . ILE A 1 112 ? -1.288 10.002 15.506 1.00 80.38 112 ILE A N 1
ATOM 885 C CA . ILE A 1 112 ? -1.092 9.574 16.897 1.00 80.38 112 ILE A CA 1
ATOM 886 C C . ILE A 1 112 ? -2.224 10.057 17.806 1.00 80.38 112 ILE A C 1
ATOM 888 O O . ILE A 1 112 ? -2.678 9.273 18.641 1.00 80.38 112 ILE A O 1
ATOM 892 N N . SER A 1 113 ? -2.726 11.285 17.625 1.00 84.31 113 SER A N 1
ATOM 893 C CA . SER A 1 113 ? -3.906 11.766 18.363 1.00 84.31 113 SER A CA 1
ATOM 894 C C . SER A 1 113 ? -5.108 10.862 18.102 1.00 84.31 113 SER A C 1
ATOM 896 O O . SER A 1 113 ? -5.675 10.300 19.037 1.00 84.31 113 SER A O 1
ATOM 898 N N . THR A 1 114 ? -5.413 10.616 16.824 1.00 85.50 114 THR A N 1
ATOM 899 C CA . THR A 1 114 ? -6.538 9.774 16.398 1.00 85.50 114 THR A CA 1
ATOM 900 C C . THR A 1 114 ? -6.421 8.356 16.954 1.00 85.50 114 THR A C 1
ATOM 902 O O . THR A 1 114 ? -7.378 7.823 17.509 1.00 85.50 114 THR A O 1
ATOM 905 N N . LEU A 1 115 ? -5.248 7.726 16.837 1.00 81.44 115 LEU A N 1
ATOM 906 C CA . LEU A 1 115 ? -5.031 6.368 17.339 1.00 81.44 115 LEU A CA 1
ATOM 907 C C . LEU A 1 115 ? -5.143 6.291 18.868 1.00 81.44 115 LEU A C 1
ATOM 909 O O . LEU A 1 115 ? -5.727 5.335 19.376 1.00 81.44 115 LEU A O 1
ATOM 913 N N . THR A 1 116 ? -4.661 7.308 19.589 1.00 75.31 116 THR A N 1
ATOM 914 C CA . THR A 1 116 ? -4.758 7.390 21.056 1.00 75.31 116 THR A CA 1
ATOM 915 C C . THR A 1 116 ? -6.206 7.567 21.513 1.00 75.31 116 THR A C 1
ATOM 917 O O . THR A 1 116 ? -6.666 6.835 22.390 1.00 75.31 116 THR A O 1
ATOM 920 N N . GLU A 1 117 ? -6.954 8.482 20.888 1.00 86.69 117 GLU A N 1
ATOM 921 C CA . GLU A 1 117 ? -8.394 8.681 21.127 1.00 86.69 117 GLU A CA 1
ATOM 922 C C . GLU A 1 117 ? -9.188 7.388 20.898 1.00 86.69 117 GLU A C 1
ATOM 924 O O . GLU A 1 117 ? -10.121 7.068 21.637 1.00 86.69 117 GLU A O 1
ATOM 929 N N . LEU A 1 118 ? -8.780 6.609 19.894 1.00 83.12 118 LEU A N 1
ATOM 930 C CA . LEU A 1 118 ? -9.389 5.332 19.537 1.00 83.12 118 LEU A CA 1
ATOM 931 C C . LEU A 1 118 ? -8.802 4.124 20.287 1.00 83.12 118 LEU A C 1
ATOM 933 O O . LEU A 1 118 ? -9.199 2.997 19.986 1.00 83.12 118 LEU A O 1
ATOM 937 N N . GLN A 1 119 ? -7.926 4.338 21.273 1.00 80.25 119 GLN A N 1
ATOM 938 C CA . GLN A 1 119 ? -7.338 3.297 22.127 1.00 80.25 119 GLN A CA 1
ATOM 939 C C . GLN A 1 119 ? -6.524 2.225 21.368 1.00 80.25 119 GLN A C 1
ATOM 941 O O . GLN A 1 119 ? -6.490 1.063 21.774 1.00 80.25 119 GLN A O 1
ATOM 946 N N . TYR A 1 120 ? -5.840 2.600 20.283 1.00 69.88 120 TYR A N 1
ATOM 947 C CA . TYR A 1 120 ? -4.781 1.776 19.687 1.00 69.88 120 TYR A CA 1
ATOM 948 C C . TYR A 1 120 ? -3.455 2.017 20.426 1.00 69.88 120 TYR A C 1
ATOM 950 O O . TYR A 1 120 ? -3.080 3.162 20.672 1.00 69.88 120 TYR A O 1
ATOM 958 N N . GLY A 1 121 ? -2.722 0.949 20.756 1.00 48.75 121 GLY A N 1
ATOM 959 C CA . GLY A 1 121 ? -1.358 1.041 21.289 1.00 48.75 121 GLY A CA 1
ATOM 960 C C . GLY A 1 121 ? -0.331 1.073 20.150 1.00 48.75 121 GLY A C 1
ATOM 961 O O . GLY A 1 121 ? -0.361 0.160 19.324 1.00 48.75 121 GLY A O 1
ATOM 962 N N . PRO A 1 122 ? 0.544 2.090 20.045 1.00 49.69 122 PRO A N 1
ATOM 963 C CA . PRO A 1 122 ? 1.524 2.140 18.968 1.00 49.69 122 PRO A CA 1
ATOM 964 C C . PRO A 1 122 ? 2.819 1.390 19.326 1.00 49.69 122 PRO A C 1
ATOM 966 O O . PRO A 1 122 ? 3.483 1.728 20.304 1.00 49.69 122 PRO A O 1
ATOM 969 N N . ASP A 1 123 ? 3.212 0.434 18.481 1.00 47.38 123 ASP A N 1
ATOM 970 C CA . ASP A 1 123 ? 4.573 -0.116 18.422 1.00 47.38 123 ASP A CA 1
ATOM 971 C C . ASP A 1 123 ? 5.311 0.533 17.236 1.00 47.38 123 ASP A C 1
ATOM 973 O O . ASP A 1 123 ? 4.887 0.393 16.086 1.00 47.38 123 ASP A O 1
ATOM 977 N N . PHE A 1 124 ? 6.409 1.252 17.493 1.00 41.84 124 PHE A N 1
ATOM 978 C CA . PHE A 1 124 ? 7.205 1.928 16.457 1.00 41.84 124 PHE A CA 1
ATOM 979 C C . PHE A 1 124 ? 8.523 1.192 16.173 1.00 41.84 124 PHE A C 1
ATOM 981 O O . PHE A 1 124 ? 9.190 0.723 17.094 1.00 41.84 124 PHE A O 1
ATOM 988 N N . VAL A 1 125 ? 8.935 1.152 14.901 1.00 40.00 125 VAL A N 1
ATOM 989 C CA . VAL A 1 125 ? 10.252 0.663 14.453 1.00 40.00 125 VAL A CA 1
ATOM 990 C C . VAL A 1 125 ? 10.872 1.721 13.536 1.00 40.00 125 VAL A C 1
ATOM 992 O O . VAL A 1 125 ? 10.271 2.058 12.521 1.00 40.00 125 VAL A O 1
ATOM 995 N N . ASP A 1 126 ? 12.055 2.237 13.885 1.00 39.41 126 ASP A N 1
ATOM 996 C CA . ASP A 1 126 ? 12.786 3.261 13.119 1.00 39.41 126 ASP A CA 1
ATOM 997 C C . ASP A 1 126 ? 14.233 2.812 12.823 1.00 39.41 126 ASP A C 1
ATOM 999 O O . ASP A 1 126 ? 14.908 2.257 13.695 1.00 39.41 126 ASP A O 1
ATOM 1003 N N . GLY A 1 127 ? 14.703 3.072 11.595 1.00 36.31 127 GLY A N 1
ATOM 1004 C CA . GLY A 1 127 ? 16.117 3.000 11.208 1.00 36.31 127 GLY A CA 1
ATOM 1005 C C . GLY A 1 127 ? 16.473 2.084 10.025 1.00 36.31 127 GLY A C 1
ATOM 1006 O O . GLY A 1 127 ? 16.393 0.864 10.112 1.00 36.31 127 GLY A O 1
ATOM 1007 N N . ASN A 1 128 ? 17.010 2.680 8.952 1.00 37.06 128 ASN A N 1
ATOM 1008 C CA . ASN A 1 128 ? 17.938 2.039 8.007 1.00 37.06 128 ASN A CA 1
ATOM 1009 C C . ASN A 1 128 ? 18.947 3.098 7.515 1.00 37.06 128 ASN A C 1
ATOM 1011 O O . ASN A 1 128 ? 18.537 4.153 7.031 1.00 37.06 128 ASN A O 1
ATOM 1015 N N . ARG A 1 129 ? 20.262 2.855 7.644 1.00 35.38 129 ARG A N 1
ATOM 1016 C CA . ARG A 1 129 ? 21.323 3.771 7.170 1.00 35.38 129 ARG A CA 1
ATOM 1017 C C . ARG A 1 129 ? 22.382 3.021 6.353 1.00 35.38 129 ARG A C 1
ATOM 1019 O O . ARG A 1 129 ? 22.944 2.044 6.833 1.00 35.38 129 ARG A O 1
ATOM 1026 N N . LEU A 1 130 ? 22.678 3.530 5.156 1.00 38.31 130 LEU A N 1
ATOM 1027 C CA . LEU A 1 130 ? 23.917 3.300 4.398 1.00 38.31 130 LEU A CA 1
ATOM 1028 C C . LEU A 1 130 ? 24.753 4.589 4.489 1.00 38.31 130 LEU A C 1
ATOM 1030 O O . LEU A 1 130 ? 24.173 5.676 4.452 1.00 38.31 130 LEU A O 1
ATOM 1034 N N . THR A 1 131 ? 26.075 4.492 4.660 1.00 47.59 131 THR A N 1
ATOM 1035 C CA . THR A 1 131 ? 26.951 5.659 4.882 1.00 47.59 131 THR A CA 1
ATOM 1036 C C . THR A 1 131 ? 27.661 6.128 3.609 1.00 47.59 131 THR A C 1
ATOM 1038 O O . THR A 1 131 ? 27.851 5.371 2.657 1.00 47.59 131 THR A O 1
ATOM 1041 N N . ALA A 1 132 ? 28.028 7.414 3.595 1.00 50.62 132 ALA A N 1
ATOM 1042 C CA . ALA A 1 132 ? 28.605 8.119 2.449 1.00 50.62 132 ALA A CA 1
ATOM 1043 C C . ALA A 1 132 ? 30.030 7.657 2.087 1.00 50.62 132 ALA A C 1
ATOM 1045 O O . ALA A 1 132 ? 30.482 7.916 0.975 1.00 50.62 132 ALA A O 1
ATOM 1046 N N . GLU A 1 133 ? 30.722 6.937 2.978 1.00 51.09 133 GLU A N 1
ATOM 1047 C CA . GLU A 1 133 ? 32.072 6.425 2.709 1.00 51.09 133 GLU A CA 1
ATOM 1048 C C . GLU A 1 133 ? 32.105 5.306 1.647 1.00 51.09 133 GLU A C 1
ATOM 1050 O O . GLU A 1 133 ? 33.167 5.009 1.109 1.00 51.09 133 GLU A O 1
ATOM 1055 N N . ALA A 1 134 ? 30.963 4.693 1.307 1.00 49.84 134 ALA A N 1
ATOM 1056 C CA . ALA A 1 134 ? 30.895 3.545 0.396 1.00 49.84 134 ALA A CA 1
ATOM 1057 C C . ALA A 1 134 ? 30.881 3.895 -1.111 1.00 49.84 134 ALA A C 1
ATOM 1059 O O . ALA A 1 134 ? 30.914 2.984 -1.934 1.00 49.84 134 ALA A O 1
ATOM 1060 N N . LEU A 1 135 ? 30.790 5.178 -1.486 1.00 52.75 135 LEU A N 1
ATOM 1061 C CA . LEU A 1 135 ? 30.443 5.612 -2.855 1.00 52.75 135 LEU A CA 1
ATOM 1062 C C . LEU A 1 135 ? 31.533 6.428 -3.583 1.00 52.75 135 LEU A C 1
ATOM 1064 O O . LEU A 1 135 ? 31.251 7.021 -4.616 1.00 52.75 135 LEU A O 1
ATOM 1068 N N . ALA A 1 136 ? 32.760 6.502 -3.063 1.00 54.12 136 ALA A N 1
ATOM 1069 C CA . ALA A 1 136 ? 33.694 7.585 -3.399 1.00 54.12 136 ALA A CA 1
ATOM 1070 C C . ALA A 1 136 ? 34.636 7.385 -4.615 1.00 54.12 136 ALA A C 1
ATOM 1072 O O . ALA A 1 136 ? 35.600 8.136 -4.721 1.00 54.12 136 ALA A O 1
ATOM 1073 N N . ASP A 1 137 ? 34.404 6.434 -5.527 1.00 54.25 137 ASP A N 1
ATOM 1074 C CA . ASP A 1 137 ? 35.295 6.238 -6.692 1.00 54.25 137 ASP A CA 1
ATOM 1075 C C . ASP A 1 137 ? 34.514 6.178 -8.020 1.00 54.25 137 ASP A C 1
ATOM 1077 O O . ASP A 1 137 ? 34.031 5.127 -8.444 1.00 54.25 137 ASP A O 1
ATOM 1081 N N . GLU A 1 138 ? 34.323 7.348 -8.641 1.00 54.16 138 GLU A N 1
ATOM 1082 C CA . GLU A 1 138 ? 33.475 7.555 -9.828 1.00 54.16 138 GLU A CA 1
ATOM 1083 C C . GLU A 1 138 ? 34.171 7.251 -11.171 1.00 54.16 138 GLU A C 1
ATOM 1085 O O . GLU A 1 138 ? 33.482 6.943 -12.146 1.00 54.16 138 GLU A O 1
ATOM 1090 N N . GLU A 1 139 ? 35.508 7.272 -11.254 1.00 50.75 139 GLU A N 1
ATOM 1091 C CA . GLU A 1 139 ? 36.238 7.126 -12.532 1.00 50.75 139 GLU A CA 1
ATOM 1092 C C . GLU A 1 139 ? 36.268 5.679 -13.063 1.00 50.75 139 GLU A C 1
ATOM 1094 O O . GLU A 1 139 ? 36.379 5.464 -14.269 1.00 50.75 139 GLU A O 1
ATOM 1099 N N . VAL A 1 140 ? 36.088 4.677 -12.193 1.00 48.72 140 VAL A N 1
ATOM 1100 C CA . VAL A 1 140 ? 36.036 3.243 -12.560 1.00 48.72 140 VAL A CA 1
ATOM 1101 C C . VAL A 1 140 ? 34.627 2.797 -12.993 1.00 48.72 140 VAL A C 1
ATOM 1103 O O . VAL A 1 140 ? 34.455 1.770 -13.651 1.00 48.72 140 VAL A O 1
ATOM 1106 N N . LEU A 1 141 ? 33.591 3.560 -12.635 1.00 45.59 141 LEU A N 1
ATOM 1107 C CA . LEU A 1 141 ? 32.191 3.132 -12.736 1.00 45.59 141 LEU A CA 1
ATOM 1108 C C . LEU A 1 141 ? 31.572 3.344 -14.127 1.00 45.59 141 LEU A C 1
ATOM 1110 O O . LEU A 1 141 ? 30.624 2.642 -14.486 1.00 45.59 141 LEU A O 1
ATOM 1114 N N . HIS A 1 142 ? 32.107 4.272 -14.922 1.00 42.09 142 HIS A N 1
ATOM 1115 C CA . HIS A 1 142 ? 31.462 4.762 -16.145 1.00 42.09 142 HIS A CA 1
ATOM 1116 C C . HIS A 1 142 ? 31.230 3.679 -17.223 1.00 42.09 142 HIS A C 1
ATOM 1118 O O . HIS A 1 142 ? 30.213 3.725 -17.914 1.00 42.09 142 HIS A O 1
ATOM 1124 N N . ASP A 1 143 ? 32.094 2.658 -17.304 1.00 37.66 143 ASP A N 1
ATOM 1125 C CA . ASP A 1 143 ? 32.016 1.605 -18.337 1.00 37.66 143 ASP A CA 1
ATOM 1126 C C . ASP A 1 143 ? 31.586 0.222 -17.794 1.00 37.66 143 ASP A C 1
ATOM 1128 O O . ASP A 1 143 ? 31.488 -0.750 -18.546 1.00 37.66 143 ASP A O 1
ATOM 1132 N N . VAL A 1 144 ? 31.294 0.119 -16.488 1.00 39.06 144 VAL A N 1
ATOM 1133 C CA . VAL A 1 144 ? 30.936 -1.144 -15.797 1.00 39.06 144 VAL A CA 1
ATOM 1134 C C . VAL A 1 144 ? 29.540 -1.080 -15.160 1.00 39.06 144 VAL A C 1
ATOM 1136 O O . VAL A 1 144 ? 28.909 -2.111 -14.904 1.00 39.06 144 VAL A O 1
ATOM 1139 N N . VAL A 1 145 ? 29.017 0.125 -14.919 1.00 44.69 145 VAL A N 1
ATOM 1140 C CA . VAL A 1 145 ? 27.720 0.324 -14.272 1.00 44.69 145 VAL A CA 1
ATOM 1141 C C . VAL A 1 145 ? 26.584 0.228 -15.281 1.00 44.69 145 VAL A C 1
ATOM 1143 O O . VAL A 1 145 ? 26.457 1.017 -16.213 1.00 44.69 145 VAL A O 1
ATOM 1146 N N . ARG A 1 146 ? 25.679 -0.719 -15.031 1.00 58.50 146 ARG A N 1
ATOM 1147 C CA . ARG A 1 146 ? 24.355 -0.758 -15.651 1.00 58.50 146 ARG A CA 1
ATOM 1148 C C . ARG A 1 146 ? 23.278 -0.563 -14.598 1.00 58.50 146 ARG A C 1
ATOM 1150 O O . ARG A 1 146 ? 23.450 -0.927 -13.437 1.00 58.50 146 ARG A O 1
ATOM 1157 N N . LEU A 1 147 ? 22.123 -0.073 -15.031 1.00 60.59 147 LEU A N 1
ATOM 1158 C CA . LEU A 1 147 ? 20.927 -0.098 -14.200 1.00 60.59 147 LEU A CA 1
ATOM 1159 C C . LEU A 1 147 ? 20.527 -1.552 -13.906 1.00 60.59 147 LEU A C 1
ATOM 1161 O O . LEU A 1 147 ? 20.606 -2.434 -14.773 1.00 60.59 147 LEU A O 1
ATOM 1165 N N . PHE A 1 148 ? 20.071 -1.793 -12.679 1.00 69.62 148 PHE A N 1
ATOM 1166 C CA . PHE A 1 148 ? 19.366 -3.025 -12.352 1.00 69.62 148 PHE A CA 1
ATOM 1167 C C . PHE A 1 148 ? 18.111 -3.124 -13.211 1.00 69.62 148 PHE A C 1
ATOM 1169 O O . PHE A 1 148 ? 17.366 -2.155 -13.300 1.00 69.62 148 PHE A O 1
ATOM 1176 N N . SER A 1 149 ? 17.869 -4.295 -13.798 1.00 78.88 149 SER A N 1
ATOM 1177 C CA . SER A 1 149 ? 16.619 -4.646 -14.472 1.00 78.88 149 SER A CA 1
ATOM 1178 C C . SER A 1 149 ? 15.433 -4.585 -13.495 1.00 78.88 149 SER A C 1
ATOM 1180 O O . SER A 1 149 ? 15.625 -4.715 -12.280 1.00 78.88 149 SER A O 1
ATOM 1182 N N . PRO A 1 150 ? 14.176 -4.497 -13.972 1.00 81.25 150 PRO A N 1
ATOM 1183 C CA . PRO A 1 150 ? 13.029 -4.461 -13.067 1.00 81.25 150 PRO A CA 1
ATOM 1184 C C . PRO A 1 150 ? 12.927 -5.714 -12.188 1.00 81.25 150 PRO A C 1
ATOM 1186 O O . PRO A 1 150 ? 12.504 -5.630 -11.037 1.00 81.25 150 PRO A O 1
ATOM 1189 N N . ARG A 1 151 ? 13.350 -6.883 -12.695 1.00 87.50 151 ARG A N 1
ATOM 1190 C CA . ARG A 1 151 ? 13.352 -8.129 -11.915 1.00 87.50 151 ARG A CA 1
ATOM 1191 C C . ARG A 1 151 ? 14.410 -8.117 -10.814 1.00 87.50 151 ARG A C 1
ATOM 1193 O O . ARG A 1 151 ? 14.133 -8.612 -9.724 1.00 87.50 151 ARG A O 1
ATOM 1200 N N . GLU A 1 152 ? 15.581 -7.539 -11.066 1.00 70.81 152 GLU A N 1
ATOM 1201 C CA . GLU A 1 152 ? 16.620 -7.363 -10.043 1.00 70.81 152 GLU A CA 1
ATOM 1202 C C . GLU A 1 152 ? 16.155 -6.401 -8.946 1.00 70.81 152 GLU A C 1
ATOM 1204 O O . GLU A 1 152 ? 16.263 -6.736 -7.768 1.00 70.81 152 GLU A O 1
ATOM 1209 N N . VAL A 1 153 ? 15.532 -5.273 -9.310 1.00 81.06 153 VAL A N 1
ATOM 1210 C CA . VAL A 1 153 ? 14.923 -4.351 -8.333 1.00 81.06 153 VAL A CA 1
ATOM 1211 C C . VAL A 1 153 ? 13.831 -5.058 -7.522 1.00 81.06 153 VAL A C 1
ATOM 1213 O O . VAL A 1 153 ? 13.820 -4.979 -6.297 1.00 81.06 153 VAL A O 1
ATOM 1216 N N . ALA A 1 154 ? 12.946 -5.817 -8.172 1.00 81.00 154 ALA A N 1
ATOM 1217 C CA . ALA A 1 154 ? 11.909 -6.579 -7.481 1.00 81.00 154 ALA A CA 1
ATOM 1218 C C . ALA A 1 154 ? 12.496 -7.638 -6.521 1.00 81.00 154 ALA A C 1
ATOM 1220 O O . ALA A 1 154 ? 11.964 -7.829 -5.429 1.00 81.00 154 ALA A O 1
ATOM 1221 N N . ASN A 1 155 ? 13.613 -8.286 -6.877 1.00 77.44 155 ASN A N 1
ATOM 1222 C CA . ASN A 1 155 ? 14.320 -9.223 -5.993 1.00 77.44 155 ASN A CA 1
ATOM 1223 C C . ASN A 1 155 ? 14.918 -8.522 -4.768 1.00 77.44 155 ASN A C 1
ATOM 1225 O O . ASN A 1 155 ? 14.774 -9.028 -3.657 1.00 77.44 155 ASN A O 1
ATOM 1229 N N . LEU A 1 156 ? 15.537 -7.349 -4.950 1.00 78.44 156 LEU A N 1
ATOM 1230 C CA . LEU A 1 156 ? 16.038 -6.529 -3.838 1.00 78.44 156 LEU A CA 1
ATOM 1231 C C . LEU A 1 156 ? 14.900 -6.130 -2.886 1.00 78.44 156 LEU A C 1
ATOM 1233 O O . LEU A 1 156 ? 15.039 -6.210 -1.665 1.00 78.44 156 LEU A O 1
ATOM 1237 N N . MET A 1 157 ? 13.732 -5.813 -3.445 1.00 83.81 157 MET A N 1
ATOM 1238 C CA . MET A 1 157 ? 12.497 -5.534 -2.703 1.00 83.81 157 MET A CA 1
ATOM 1239 C C . MET A 1 157 ? 11.797 -6.800 -2.173 1.00 83.81 157 MET A C 1
ATOM 1241 O O . MET A 1 157 ? 10.735 -6.711 -1.557 1.00 83.81 157 MET A O 1
ATOM 1245 N N . CYS A 1 158 ? 12.409 -7.975 -2.361 1.00 88.88 158 CYS A N 1
ATOM 1246 C CA . CYS A 1 158 ? 11.951 -9.283 -1.891 1.00 88.88 158 CYS A CA 1
ATOM 1247 C C . CYS A 1 158 ? 10.595 -9.737 -2.461 1.00 88.88 158 CYS A C 1
ATOM 1249 O O . CYS A 1 158 ? 9.902 -10.544 -1.839 1.00 88.88 158 CYS A O 1
ATOM 1251 N N . PHE A 1 159 ? 10.215 -9.257 -3.648 1.00 88.94 159 PHE A N 1
ATOM 1252 C CA . PHE A 1 159 ? 9.048 -9.775 -4.359 1.00 88.94 159 PHE A CA 1
ATOM 1253 C C . PHE A 1 159 ? 9.264 -11.227 -4.803 1.00 88.94 159 PHE A C 1
ATOM 1255 O O . PHE A 1 159 ? 10.357 -11.558 -5.275 1.00 88.94 159 PHE A O 1
ATOM 1262 N N . PRO A 1 160 ? 8.214 -12.067 -4.759 1.00 88.25 160 PRO A N 1
ATOM 1263 C CA . PRO A 1 160 ? 8.290 -13.456 -5.202 1.00 88.25 160 PRO A CA 1
ATOM 1264 C C . PRO A 1 160 ? 8.667 -13.567 -6.690 1.00 88.25 160 PRO A C 1
ATOM 1266 O O . PRO A 1 160 ? 8.502 -12.615 -7.466 1.00 88.25 160 PRO A O 1
ATOM 1269 N N . MET A 1 161 ? 9.185 -14.728 -7.103 1.00 86.12 161 MET A N 1
ATOM 1270 C CA . MET A 1 161 ? 9.597 -14.968 -8.498 1.00 86.12 161 MET A CA 1
ATOM 1271 C C . MET A 1 161 ? 8.403 -14.963 -9.461 1.00 86.12 161 MET A C 1
ATOM 1273 O O . MET A 1 161 ? 8.544 -14.632 -10.639 1.00 86.12 161 MET A O 1
ATOM 1277 N N . GLU A 1 162 ? 7.221 -15.284 -8.946 1.00 89.94 162 GLU A N 1
ATOM 1278 C CA . GLU A 1 162 ? 5.947 -15.283 -9.654 1.00 89.94 162 GLU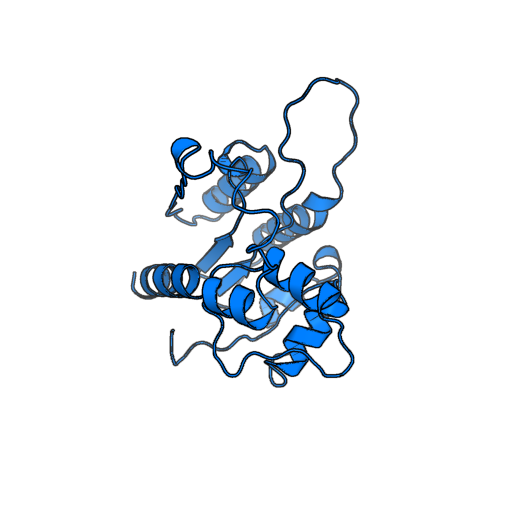 A CA 1
ATOM 1279 C C . GLU A 1 162 ? 5.473 -13.861 -9.982 1.00 89.94 162 GLU A C 1
ATOM 1281 O O . GLU A 1 162 ? 4.731 -13.687 -10.949 1.00 89.94 162 GLU A O 1
ATOM 1286 N N . PHE A 1 163 ? 5.941 -12.845 -9.239 1.00 90.94 163 PHE A N 1
ATOM 1287 C CA . PHE A 1 163 ? 5.600 -11.448 -9.497 1.00 90.94 163 PHE A CA 1
ATOM 1288 C C . PHE A 1 163 ? 6.182 -10.978 -10.835 1.00 90.94 163 PHE A C 1
ATOM 1290 O O . PHE A 1 163 ? 7.398 -11.028 -11.063 1.00 90.94 163 PHE A O 1
ATOM 1297 N N . LYS A 1 164 ? 5.317 -10.504 -11.730 1.00 88.38 164 LYS A N 1
ATOM 1298 C CA . LYS A 1 164 ? 5.662 -10.217 -13.127 1.00 88.38 164 LYS A CA 1
ATOM 1299 C C . LYS A 1 164 ? 5.008 -8.934 -13.639 1.00 88.38 164 LYS A C 1
ATOM 1301 O O . LYS A 1 164 ? 3.959 -8.496 -13.164 1.00 88.38 16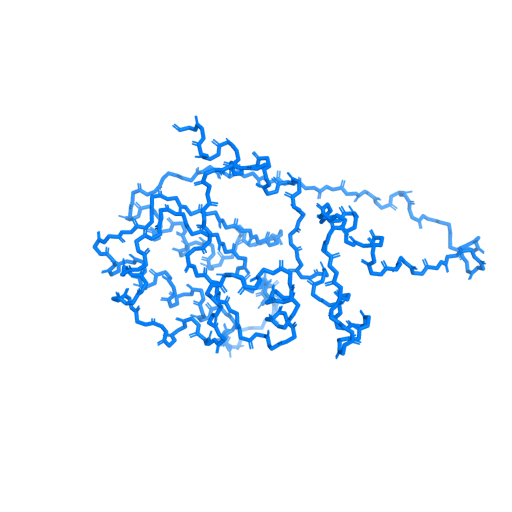4 LYS A O 1
ATOM 1306 N N . ARG A 1 165 ? 5.648 -8.344 -14.655 1.00 91.25 165 ARG A N 1
ATOM 1307 C CA . ARG A 1 165 ? 5.106 -7.232 -15.445 1.00 91.25 165 ARG A CA 1
ATOM 1308 C C . ARG A 1 165 ? 4.032 -7.758 -16.413 1.00 91.25 165 ARG A C 1
ATOM 1310 O O . ARG A 1 165 ? 4.318 -8.731 -17.111 1.00 91.25 165 ARG A O 1
ATOM 1317 N N . PRO A 1 166 ? 2.868 -7.101 -16.546 1.00 90.44 166 PRO A N 1
ATOM 1318 C CA . PRO A 1 166 ? 1.968 -7.321 -17.679 1.00 90.44 166 PRO A CA 1
ATOM 1319 C C . PRO A 1 166 ? 2.668 -7.019 -19.014 1.00 90.44 166 PRO A C 1
ATOM 1321 O O . PRO A 1 166 ? 3.443 -6.064 -19.103 1.00 90.44 166 PRO A O 1
ATOM 1324 N N . ALA A 1 167 ? 2.378 -7.785 -20.071 1.00 88.62 167 ALA A N 1
ATOM 1325 C CA . ALA A 1 167 ? 3.049 -7.636 -21.371 1.00 88.62 167 ALA A CA 1
ATOM 1326 C C . ALA A 1 167 ? 2.942 -6.213 -21.957 1.00 88.62 167 ALA A C 1
ATOM 1328 O O . ALA A 1 167 ? 3.876 -5.719 -22.584 1.00 88.62 167 ALA A O 1
ATOM 1329 N N . ASP A 1 168 ? 1.829 -5.543 -21.683 1.00 90.81 168 ASP A N 1
ATOM 1330 C CA . ASP A 1 168 ? 1.440 -4.219 -22.162 1.00 90.81 168 ASP A CA 1
ATOM 1331 C C . ASP A 1 168 ? 1.727 -3.083 -21.151 1.00 90.81 168 ASP A C 1
ATOM 1333 O O . ASP A 1 168 ? 1.234 -1.962 -21.301 1.00 90.81 168 ASP A O 1
ATOM 1337 N N . ALA A 1 169 ? 2.486 -3.348 -20.085 1.00 90.69 169 ALA A N 1
ATOM 1338 C CA . ALA A 1 169 ? 3.096 -2.319 -19.236 1.00 90.69 169 ALA A CA 1
ATOM 1339 C C . ALA A 1 169 ? 4.570 -2.141 -19.622 1.00 90.69 169 ALA A C 1
ATOM 1341 O O . ALA A 1 169 ? 5.217 -3.097 -20.012 1.00 90.69 169 ALA A O 1
ATOM 1342 N N . THR A 1 170 ? 5.146 -0.951 -19.498 1.00 90.56 170 THR A N 1
ATOM 1343 C CA . THR A 1 170 ? 6.566 -0.707 -19.821 1.00 90.56 170 THR A CA 1
ATOM 1344 C C . THR A 1 170 ? 7.480 -0.956 -18.621 1.00 90.56 170 THR A C 1
ATOM 1346 O O . THR A 1 170 ? 7.047 -0.884 -17.469 1.00 90.56 170 THR A O 1
ATOM 1349 N N . ASP A 1 171 ? 8.775 -1.174 -18.861 1.00 85.44 171 ASP A N 1
ATOM 1350 C CA . ASP A 1 171 ? 9.756 -1.282 -17.772 1.00 85.44 171 ASP A CA 1
ATOM 1351 C C . ASP A 1 171 ? 9.846 0.017 -16.961 1.00 85.44 171 ASP A C 1
ATOM 1353 O O . ASP A 1 171 ? 9.911 -0.030 -15.738 1.00 85.44 171 ASP A O 1
ATOM 1357 N N . LYS A 1 172 ? 9.732 1.188 -17.606 1.00 86.50 172 LYS A N 1
ATOM 1358 C CA . LYS A 1 172 ? 9.676 2.494 -16.923 1.00 86.50 172 LYS A CA 1
ATOM 1359 C C . LYS A 1 172 ? 8.504 2.584 -15.941 1.00 86.50 172 LYS A C 1
ATOM 1361 O O . LYS A 1 172 ? 8.657 3.101 -14.836 1.00 86.50 172 LYS A O 1
ATOM 1366 N N . GLN A 1 173 ? 7.337 2.085 -16.343 1.00 88.56 173 GLN A N 1
ATOM 1367 C CA . GLN A 1 173 ? 6.166 2.003 -15.472 1.00 88.56 173 GLN A CA 1
ATOM 1368 C C . GLN A 1 173 ? 6.416 1.061 -14.292 1.00 88.56 173 GLN A C 1
ATOM 1370 O O . GLN A 1 173 ? 6.117 1.427 -13.156 1.00 88.56 173 GLN A O 1
ATOM 1375 N N . LEU A 1 174 ? 7.021 -0.104 -14.539 1.00 87.75 174 LEU A N 1
ATOM 1376 C CA . LEU A 1 174 ? 7.338 -1.054 -13.478 1.00 87.75 174 LEU A CA 1
ATOM 1377 C C . LEU A 1 174 ? 8.389 -0.510 -12.500 1.00 87.75 174 LEU A C 1
ATOM 1379 O O . LEU A 1 174 ? 8.188 -0.632 -11.297 1.00 87.75 174 LEU A O 1
ATOM 1383 N N . TYR A 1 175 ? 9.451 0.149 -12.973 1.00 84.38 175 TYR A N 1
ATOM 1384 C CA . TYR A 1 175 ? 10.427 0.805 -12.096 1.00 84.38 175 TYR A CA 1
ATOM 1385 C C . TYR A 1 175 ? 9.773 1.837 -11.186 1.00 84.38 175 TYR A C 1
ATOM 1387 O O . TYR A 1 175 ? 10.073 1.874 -9.998 1.00 84.38 175 TYR A O 1
ATOM 1395 N N . ARG A 1 176 ? 8.850 2.648 -11.716 1.00 87.25 176 ARG A N 1
ATOM 1396 C CA . ARG A 1 176 ? 8.124 3.631 -10.906 1.00 87.25 176 ARG A CA 1
ATOM 1397 C C . ARG A 1 176 ? 7.279 2.959 -9.821 1.00 87.25 176 ARG A C 1
ATOM 1399 O O . ARG A 1 176 ? 7.259 3.443 -8.697 1.00 87.25 176 ARG A O 1
ATOM 1406 N N . CYS A 1 177 ? 6.599 1.859 -10.142 1.00 90.44 177 CYS A N 1
ATOM 1407 C CA . CYS A 1 177 ? 5.826 1.102 -9.156 1.00 90.44 177 CYS A CA 1
ATOM 1408 C C . CYS A 1 177 ? 6.725 0.434 -8.108 1.00 90.44 177 CYS A C 1
ATOM 1410 O O . CYS A 1 177 ? 6.433 0.527 -6.923 1.00 90.44 177 CYS A O 1
ATOM 1412 N N . LEU A 1 178 ? 7.835 -0.182 -8.522 1.00 86.19 178 LEU A N 1
ATOM 1413 C CA . LEU A 1 178 ? 8.797 -0.806 -7.610 1.00 86.19 178 LEU A CA 1
ATOM 1414 C C . LEU A 1 178 ? 9.482 0.218 -6.697 1.00 86.19 178 LEU A C 1
ATOM 1416 O O . LEU A 1 178 ? 9.653 -0.054 -5.515 1.00 86.19 178 LEU A O 1
ATOM 1420 N N . GLY A 1 179 ? 9.829 1.396 -7.220 1.00 84.38 179 GLY A N 1
ATOM 1421 C CA . GLY A 1 179 ? 10.427 2.482 -6.439 1.00 84.38 179 GLY A CA 1
ATOM 1422 C C . GLY A 1 179 ? 9.478 3.095 -5.406 1.00 84.38 179 GLY A C 1
ATOM 1423 O O . GLY A 1 179 ? 9.944 3.672 -4.433 1.00 84.38 179 GLY A O 1
ATOM 1424 N N . ASN A 1 180 ? 8.166 2.928 -5.593 1.00 86.38 180 ASN A N 1
ATOM 1425 C CA . ASN A 1 180 ? 7.132 3.315 -4.631 1.00 86.38 180 ASN A CA 1
ATOM 1426 C C . ASN A 1 180 ? 6.629 2.127 -3.789 1.00 86.38 180 ASN A C 1
ATOM 1428 O O . ASN A 1 180 ? 5.618 2.250 -3.103 1.00 86.38 180 ASN A O 1
ATOM 1432 N N . SER A 1 181 ? 7.270 0.961 -3.891 1.00 90.06 181 SER A N 1
ATOM 1433 C CA . SER A 1 181 ? 6.875 -0.233 -3.151 1.00 90.06 181 SER A CA 1
ATOM 1434 C C . SER A 1 181 ? 7.585 -0.321 -1.803 1.00 90.06 181 SER A C 1
ATOM 1436 O O . SER A 1 181 ? 8.646 0.254 -1.590 1.00 90.06 181 SER A O 1
ATOM 1438 N N . VAL A 1 182 ? 7.038 -1.154 -0.923 1.00 86.06 182 VAL A N 1
ATOM 1439 C CA . VAL A 1 182 ? 7.664 -1.596 0.326 1.00 86.06 182 VAL A CA 1
ATOM 1440 C C . VAL A 1 182 ? 8.551 -2.8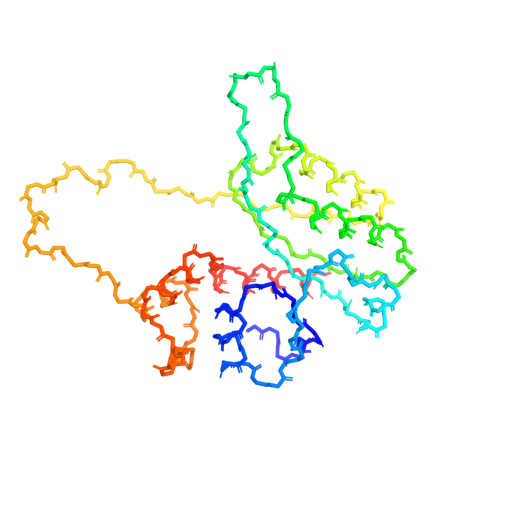27 0.108 1.00 86.06 182 VAL A C 1
ATOM 1442 O O . VAL A 1 182 ? 8.348 -3.592 -0.840 1.00 86.06 182 VAL A O 1
ATOM 1445 N N . ASN A 1 183 ? 9.515 -3.054 1.006 1.00 88.50 183 ASN A N 1
ATOM 1446 C CA . ASN A 1 183 ? 10.278 -4.302 1.036 1.00 88.50 183 ASN A CA 1
ATOM 1447 C C . ASN A 1 183 ? 9.425 -5.431 1.643 1.00 88.50 183 ASN A C 1
ATOM 1449 O O . ASN A 1 183 ? 9.092 -5.410 2.832 1.00 88.50 183 ASN A O 1
ATOM 1453 N N . VAL A 1 184 ? 9.103 -6.446 0.837 1.00 87.88 184 VAL A N 1
ATOM 1454 C CA . VAL A 1 184 ? 8.163 -7.521 1.203 1.00 87.88 184 VAL A CA 1
ATOM 1455 C C . VAL A 1 184 ? 8.645 -8.324 2.414 1.00 87.88 184 VAL A C 1
ATOM 1457 O O . VAL A 1 184 ? 7.834 -8.724 3.249 1.00 87.88 184 VAL A O 1
ATOM 1460 N N . ARG A 1 185 ? 9.959 -8.546 2.556 1.00 84.06 185 ARG A N 1
ATOM 1461 C CA . ARG A 1 185 ? 10.516 -9.331 3.669 1.00 84.06 185 ARG A CA 1
ATOM 1462 C C . ARG A 1 185 ? 10.426 -8.577 4.992 1.00 84.06 185 ARG A C 1
ATOM 1464 O O . ARG A 1 185 ? 10.083 -9.190 6.001 1.00 84.06 185 ARG A O 1
ATOM 1471 N N . VAL A 1 186 ? 10.701 -7.271 4.981 1.00 83.25 186 VAL A N 1
ATOM 1472 C CA . VAL A 1 186 ? 10.562 -6.410 6.167 1.00 83.25 186 VAL A CA 1
ATOM 1473 C C . VAL A 1 186 ? 9.104 -6.378 6.620 1.00 83.25 186 VAL A C 1
ATOM 1475 O O . VAL A 1 186 ? 8.817 -6.698 7.773 1.00 83.25 186 VAL A O 1
ATOM 1478 N N . VAL A 1 187 ? 8.173 -6.102 5.700 1.00 85.69 187 VAL A N 1
ATOM 1479 C CA . VAL A 1 187 ? 6.734 -6.082 6.010 1.00 85.69 187 VAL A CA 1
ATOM 1480 C C . VAL A 1 187 ? 6.257 -7.441 6.525 1.00 85.69 187 VAL A C 1
ATOM 1482 O O . VAL A 1 187 ? 5.561 -7.499 7.534 1.00 85.69 187 VAL A O 1
ATOM 1485 N N . ALA A 1 188 ? 6.675 -8.550 5.907 1.00 83.75 188 ALA A N 1
ATOM 1486 C CA . ALA A 1 188 ? 6.308 -9.887 6.370 1.00 83.75 188 ALA A CA 1
ATOM 1487 C C . ALA A 1 188 ? 6.799 -10.184 7.800 1.00 83.75 188 ALA A C 1
ATOM 1489 O O . ALA A 1 188 ? 6.071 -10.809 8.575 1.00 83.75 188 ALA A O 1
ATOM 1490 N N . ALA A 1 189 ? 8.007 -9.741 8.162 1.00 81.31 189 ALA A N 1
ATOM 1491 C CA . ALA A 1 189 ? 8.546 -9.913 9.510 1.00 81.31 189 ALA A CA 1
ATOM 1492 C C . ALA A 1 189 ? 7.771 -9.084 10.548 1.00 81.31 189 ALA A C 1
ATOM 1494 O O . ALA A 1 189 ? 7.412 -9.611 11.602 1.00 81.31 189 ALA A O 1
ATOM 1495 N N . LEU A 1 190 ? 7.461 -7.821 10.231 1.00 79.56 190 LEU A N 1
ATOM 1496 C CA . LEU A 1 190 ? 6.695 -6.933 11.111 1.00 79.56 190 LEU A CA 1
ATOM 1497 C C . LEU A 1 190 ? 5.249 -7.412 11.287 1.00 79.56 190 LEU A C 1
ATOM 1499 O O . LEU A 1 190 ? 4.768 -7.499 12.414 1.00 79.56 190 LEU A O 1
ATOM 1503 N N . LEU A 1 191 ? 4.577 -7.816 10.204 1.00 83.62 191 LEU A N 1
ATOM 1504 C CA . LEU A 1 191 ? 3.232 -8.394 10.279 1.00 83.62 191 LEU A CA 1
ATOM 1505 C C . LEU A 1 191 ? 3.207 -9.675 11.116 1.00 83.62 191 LEU A C 1
ATOM 1507 O O . LEU A 1 191 ? 2.279 -9.875 11.893 1.00 83.62 191 LEU A O 1
ATOM 1511 N N . SER A 1 192 ? 4.234 -10.525 11.009 1.00 81.31 192 SER A N 1
ATOM 1512 C CA . SER A 1 192 ? 4.326 -11.722 11.850 1.00 81.31 192 SER A CA 1
ATOM 1513 C C . SER A 1 192 ? 4.455 -11.390 13.336 1.00 81.31 192 SER A C 1
ATOM 1515 O O . SER A 1 192 ? 4.006 -12.188 14.152 1.00 81.31 192 SER A O 1
ATOM 1517 N N . LYS A 1 193 ? 5.070 -10.259 13.701 1.00 79.56 193 LYS A N 1
ATOM 1518 C CA . LYS A 1 193 ? 5.105 -9.784 15.091 1.00 79.56 193 LYS A CA 1
ATOM 1519 C C . LYS A 1 193 ? 3.751 -9.225 15.513 1.00 79.56 193 LYS A C 1
ATOM 1521 O O . LYS A 1 193 ? 3.220 -9.654 16.528 1.00 79.56 193 LYS A O 1
ATOM 1526 N N . LEU A 1 194 ? 3.161 -8.361 14.688 1.00 76.31 194 LEU A N 1
ATOM 1527 C CA . LEU A 1 194 ? 1.871 -7.724 14.957 1.00 76.31 194 LEU A CA 1
ATOM 1528 C C . LEU A 1 194 ? 0.721 -8.733 15.128 1.00 76.31 194 LEU A C 1
ATOM 1530 O O . LEU A 1 194 ? -0.196 -8.503 15.907 1.00 76.31 194 LEU A O 1
ATOM 1534 N N . LEU A 1 195 ? 0.751 -9.844 14.387 1.00 79.88 195 LEU A N 1
ATOM 1535 C CA . LEU A 1 195 ? -0.311 -10.855 14.404 1.00 79.88 195 LEU A CA 1
ATOM 1536 C C . LEU A 1 195 ? -0.132 -11.938 15.475 1.00 79.88 195 LEU A C 1
ATOM 1538 O O . LEU A 1 195 ? -1.086 -12.671 15.727 1.00 79.88 195 LEU A O 1
ATOM 1542 N N . HIS A 1 196 ? 1.062 -12.074 16.058 1.00 75.00 196 HIS A N 1
ATOM 1543 C CA . HIS A 1 196 ? 1.362 -13.074 17.093 1.00 75.00 196 HIS A CA 1
ATOM 1544 C C . HIS A 1 196 ? 1.476 -12.477 18.509 1.00 75.00 196 HIS A C 1
ATOM 1546 O O . HIS A 1 196 ? 1.735 -13.229 19.449 1.00 75.00 196 HIS A O 1
ATOM 1552 N N . ASN A 1 197 ? 1.283 -11.162 18.648 1.00 53.88 197 ASN A N 1
ATOM 1553 C CA . ASN A 1 197 ? 1.008 -10.485 19.918 1.00 53.88 197 ASN A CA 1
ATOM 1554 C C . ASN A 1 197 ? -0.501 -10.503 20.213 1.00 53.88 197 ASN A C 1
ATOM 1556 O O . ASN A 1 197 ? -0.849 -10.598 21.408 1.00 53.88 197 ASN A O 1
#

Radius of gyration: 19.14 Å; chains: 1; bounding box: 57×50×44 Å

Organism: Teladorsagia circumcincta (NCBI:txid45464)